Protein AF-A0A7C7PS18-F1 (afdb_monomer)

Foldseek 3Di:
DVVVVVVVVVVVVVLVCVVVVPDDDPPDQDPDDPDPPPDPPDDDAAEDEAAEDPLAPPHPHHPVNVVVVCVSNVHQAYEYAHAPDQVCVVVDDPRYFTWHKYQDADPVRQGQFIWIGGPPAIETPPCPDPRHHHRDDQDQQHHYPLDDPVVLCVVVVVVNVVLVVVCSVCCVPCNCVSVVCSCVSRPSVVSVVVCVVVPHNHDDD

Solvent-accessible surface area (backbone atoms only — not comparable to full-atom values): 12098 Å² total; per-residue (Å²): 109,70,68,59,52,52,52,50,50,51,52,52,49,52,52,52,48,51,56,70,74,54,68,84,77,75,84,68,75,79,72,79,82,84,78,79,73,83,70,67,101,65,89,86,77,45,72,49,72,79,38,58,31,54,84,13,96,88,34,81,42,50,73,68,56,51,54,53,49,29,63,74,68,68,44,58,33,40,32,34,30,18,60,80,38,46,75,62,47,86,73,44,55,103,40,38,45,49,16,20,27,40,81,37,57,47,99,85,69,45,75,33,21,31,36,33,43,41,84,91,48,41,32,34,37,54,46,83,40,81,86,35,27,59,70,64,85,81,57,40,87,33,47,68,46,74,74,54,70,67,62,49,47,62,78,36,50,69,60,50,50,53,46,50,57,52,36,66,71,41,31,88,80,52,41,71,63,55,60,65,54,58,64,72,70,50,64,61,66,59,41,55,51,48,42,58,73,73,62,66,66,53,65,87,128

Radius of gyration: 20.91 Å; Cα contacts (8 Å, |Δi|>4): 257; chains: 1; bounding box: 50×50×61 Å

Secondary structure (DSSP, 8-state):
-HHHHHHHHHHHHHHHHHHHH--------PPPPS------SS----EEEEE--TTSTT----HHHHHHHHHHHT-SEEEEEEET--GGGGG--SSEEEEEEEEEE-TTS-EEEEEEEETTEEEE-STT-GGG---S---TTSEE----HHHHHHTTHHHHHHHHHHHHHHHHHHTHHHHHGGGGGS-HHHHHHHHHHTT--PPP-

Mean predicted aligned error: 11.02 Å

Nearest PDB structures (foldseek):
  4gx9-assembly1_A  TM=6.086E-01  e=3.989E-01  Escherichia coli K-12
  7lgn-assembly1_A  TM=4.399E-01  e=4.848E-01  Tatumella morbirosei
  4mvc-assembly1_B  TM=5.359E-01  e=4.428E+00  Rattus norvegicus
  4mvd-assembly2_G  TM=5.411E-01  e=5.382E+00  Rattus norvegicus
  4mvd-assembly1_C  TM=5.411E-01  e=6.541E+00  Rattus norvegicus

pLDDT: mean 83.32, std 14.33, range [37.72, 97.44]

Sequence (205 aa):
MITALIILLLGIFALILWFFLFPVMYVRKAGKPSGVIEPPNGYLYSYVIHIHTQFSYDSLGKPSDLLEAKETQGIDYVIVTDHDNDNVRFFADDWLLAGREVKVHNAKGQLVGDLLEIGELKVIAHPFREKYRWRLEKREDYLIELIDLRDALFEKRASVLLFVLGAMLLYPLLGGKVLSHLTRLIDTLRYVRRYFREGWRNKPV

Structure (mmCIF, N/CA/C/O backbone):
data_AF-A0A7C7PS18-F1
#
_entry.id   AF-A0A7C7PS18-F1
#
loop_
_atom_site.group_PDB
_atom_site.id
_atom_site.type_symbol
_atom_site.label_atom_id
_atom_site.label_alt_id
_atom_site.label_comp_id
_atom_site.label_asym_id
_atom_site.label_entity_id
_atom_site.label_seq_id
_atom_site.pdbx_PDB_ins_code
_atom_site.Cartn_x
_atom_site.Cartn_y
_atom_site.Cartn_z
_atom_site.occupancy
_atom_site.B_iso_or_equiv
_atom_site.auth_seq_id
_atom_site.auth_comp_id
_atom_site.auth_asym_id
_atom_site.auth_atom_id
_atom_site.pdbx_PDB_model_num
ATOM 1 N N . MET A 1 1 ? 7.768 30.000 39.079 1.00 72.00 1 MET A N 1
ATOM 2 C CA . MET A 1 1 ? 8.222 29.171 37.934 1.00 72.00 1 MET A CA 1
ATOM 3 C C . MET A 1 1 ? 8.310 27.690 38.281 1.00 72.00 1 MET A C 1
ATOM 5 O O . MET A 1 1 ? 7.714 26.899 37.566 1.00 72.00 1 MET A O 1
ATOM 9 N N . ILE A 1 2 ? 8.965 27.311 39.384 1.00 87.50 2 ILE A N 1
ATOM 10 C CA . ILE A 1 2 ? 9.107 25.903 39.808 1.00 87.50 2 ILE A CA 1
ATOM 11 C C . ILE A 1 2 ? 7.744 25.212 39.996 1.00 87.50 2 ILE A C 1
ATOM 13 O O . ILE A 1 2 ? 7.528 24.129 39.468 1.00 87.50 2 ILE A O 1
ATOM 17 N N . THR A 1 3 ? 6.779 25.873 40.642 1.00 88.62 3 THR A N 1
ATOM 18 C CA . THR A 1 3 ? 5.430 25.320 40.861 1.00 88.62 3 THR A CA 1
ATOM 19 C C . THR A 1 3 ? 4.682 25.028 39.557 1.00 88.62 3 THR A C 1
ATOM 21 O O . THR A 1 3 ? 4.057 23.984 39.426 1.00 88.62 3 THR A O 1
ATOM 24 N N . ALA A 1 4 ? 4.788 25.914 38.561 1.00 88.12 4 ALA A N 1
ATOM 25 C CA . ALA A 1 4 ? 4.155 25.720 37.256 1.00 88.12 4 ALA A CA 1
ATOM 26 C C . ALA A 1 4 ? 4.792 24.556 36.479 1.00 88.12 4 ALA A C 1
ATOM 28 O O . ALA A 1 4 ? 4.085 23.778 35.845 1.00 88.12 4 ALA A O 1
ATOM 29 N N . LEU A 1 5 ? 6.117 24.402 36.581 1.00 86.12 5 LEU A N 1
ATOM 30 C CA . LEU A 1 5 ? 6.841 23.281 35.985 1.00 86.12 5 LEU A CA 1
ATOM 31 C C . LEU A 1 5 ? 6.446 21.944 36.632 1.00 86.12 5 LEU A C 1
ATOM 33 O O . LEU A 1 5 ? 6.227 20.968 35.925 1.00 86.12 5 LEU A O 1
ATOM 37 N N . ILE A 1 6 ? 6.296 21.909 37.959 1.00 93.38 6 ILE A N 1
ATOM 38 C CA . ILE A 1 6 ? 5.862 20.708 38.691 1.00 93.38 6 ILE A CA 1
ATOM 39 C C . ILE A 1 6 ? 4.434 20.312 38.297 1.00 93.38 6 ILE A C 1
ATOM 41 O O . ILE A 1 6 ? 4.181 19.140 38.032 1.00 93.38 6 ILE A O 1
ATOM 45 N N . ILE A 1 7 ? 3.515 21.277 38.197 1.00 92.88 7 ILE A N 1
ATOM 46 C CA . ILE A 1 7 ? 2.134 21.022 37.758 1.00 92.88 7 ILE A CA 1
ATOM 47 C C . ILE A 1 7 ? 2.111 20.473 36.325 1.00 92.88 7 ILE A C 1
ATOM 49 O O . ILE A 1 7 ? 1.401 19.507 36.052 1.00 92.88 7 ILE A O 1
ATOM 53 N N . LEU A 1 8 ? 2.920 21.037 35.422 1.00 86.50 8 LEU A N 1
ATOM 54 C CA . LEU A 1 8 ? 3.041 20.553 34.046 1.00 86.50 8 LEU A CA 1
ATOM 55 C C . LEU A 1 8 ? 3.566 19.110 33.994 1.00 86.50 8 LEU A C 1
ATOM 57 O O . LEU A 1 8 ? 2.998 18.277 33.292 1.00 86.50 8 LEU A O 1
ATOM 61 N N . LEU A 1 9 ? 4.620 18.803 34.755 1.00 88.00 9 LEU A N 1
ATOM 62 C CA . LEU A 1 9 ? 5.207 17.462 34.809 1.00 88.00 9 LEU A CA 1
ATOM 63 C C . LEU A 1 9 ? 4.238 16.433 35.401 1.00 88.00 9 LEU A C 1
ATOM 65 O O . LEU A 1 9 ? 4.135 15.331 34.868 1.00 88.00 9 LEU A O 1
ATOM 69 N N . LEU A 1 10 ? 3.485 16.798 36.442 1.00 92.94 10 LEU A N 1
ATOM 70 C CA . LEU A 1 10 ? 2.434 15.947 37.007 1.00 92.94 10 LEU A CA 1
ATOM 71 C C . LEU A 1 10 ? 1.294 15.708 36.011 1.00 92.94 10 LEU A C 1
ATOM 73 O O . LEU A 1 10 ? 0.809 14.585 35.907 1.00 92.94 10 LEU A O 1
ATOM 77 N N . GLY A 1 11 ? 0.907 16.729 35.243 1.00 91.50 11 GLY A N 1
ATOM 78 C CA . GLY A 1 11 ? -0.083 16.594 34.174 1.00 91.50 11 GLY A CA 1
ATOM 79 C C . GLY A 1 11 ? 0.376 15.638 33.072 1.00 91.50 11 GLY A C 1
ATOM 80 O O . GLY A 1 11 ? -0.369 14.738 32.691 1.00 91.50 11 GLY A O 1
ATOM 81 N N . ILE A 1 12 ? 1.621 15.778 32.605 1.00 83.06 12 ILE A N 1
ATOM 82 C CA . ILE A 1 12 ? 2.220 14.874 31.609 1.00 83.06 12 ILE A CA 1
ATOM 83 C C . ILE A 1 12 ? 2.297 13.447 32.160 1.00 83.06 12 ILE A C 1
ATOM 85 O O . ILE A 1 12 ? 1.906 12.504 31.477 1.00 83.06 12 ILE A O 1
ATOM 89 N N . PHE A 1 13 ? 2.753 13.283 33.402 1.00 86.94 13 PHE A N 1
ATOM 90 C CA . PHE A 1 13 ? 2.860 11.979 34.047 1.00 86.94 13 PHE A CA 1
ATOM 91 C C . PHE A 1 13 ? 1.497 11.297 34.201 1.00 86.94 13 PHE A C 1
ATOM 93 O O . PHE A 1 13 ? 1.371 10.122 33.870 1.00 86.94 13 PHE A O 1
ATOM 100 N N . ALA A 1 14 ? 0.462 12.032 34.617 1.00 85.56 14 ALA A N 1
ATOM 101 C CA . ALA A 1 14 ? -0.904 11.520 34.701 1.00 85.56 14 ALA A CA 1
ATOM 102 C C . ALA A 1 14 ? -1.457 11.110 33.328 1.00 85.56 14 ALA A C 1
ATOM 104 O O . ALA A 1 14 ? -2.153 10.105 33.227 1.00 85.56 14 ALA A O 1
ATOM 105 N N . LEU A 1 15 ? -1.118 11.846 32.265 1.00 74.94 15 LEU A N 1
ATOM 106 C CA . LEU A 1 15 ? -1.551 11.555 30.895 1.00 74.94 15 LEU A CA 1
ATOM 107 C C . LEU A 1 15 ? -0.847 10.313 30.323 1.00 74.94 15 LEU A C 1
ATOM 109 O O . LEU A 1 15 ? -1.481 9.498 29.655 1.00 74.94 15 LEU A O 1
ATOM 113 N N . ILE A 1 16 ? 0.437 10.131 30.650 1.00 75.31 16 ILE A N 1
ATOM 114 C CA . ILE A 1 16 ? 1.199 8.908 30.364 1.00 75.31 16 ILE A CA 1
ATOM 115 C C . ILE A 1 16 ? 0.595 7.726 31.132 1.00 75.31 16 ILE A C 1
ATOM 117 O O . ILE A 1 16 ? 0.280 6.707 30.527 1.00 75.31 16 ILE A O 1
ATOM 121 N N . LEU A 1 17 ? 0.370 7.865 32.441 1.00 79.94 17 LEU A N 1
ATOM 122 C CA . LEU A 1 17 ? -0.273 6.836 33.265 1.00 79.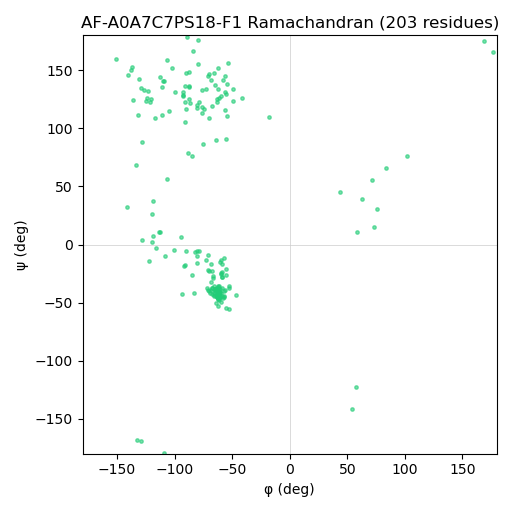94 17 LEU A CA 1
ATOM 123 C C . LEU A 1 17 ? -1.652 6.463 32.729 1.00 79.94 17 LEU A C 1
ATOM 125 O O . LEU A 1 17 ? -1.946 5.284 32.604 1.00 79.94 17 LEU A O 1
ATOM 129 N N . TRP A 1 18 ? -2.472 7.445 32.358 1.00 76.44 18 TRP A N 1
ATOM 130 C CA . TRP A 1 18 ? -3.771 7.215 31.734 1.00 76.44 18 TRP A CA 1
ATOM 131 C C . TRP A 1 18 ? -3.641 6.403 30.440 1.00 76.44 18 TRP A C 1
ATOM 133 O O . TRP A 1 18 ? -4.355 5.422 30.260 1.00 76.44 18 TRP A O 1
ATOM 143 N N . PHE A 1 19 ? -2.695 6.763 29.569 1.00 63.28 19 PHE A N 1
ATOM 144 C CA . PHE A 1 19 ? -2.433 6.049 28.318 1.00 63.28 19 PHE A CA 1
ATOM 145 C C . PHE A 1 19 ? -1.976 4.596 28.541 1.00 63.28 19 PHE A C 1
ATOM 147 O O . PHE A 1 19 ? -2.427 3.700 27.833 1.00 63.28 19 PHE A O 1
ATOM 154 N N . PHE A 1 20 ? -1.112 4.348 29.532 1.00 59.25 20 PHE A N 1
ATOM 155 C CA . PHE A 1 20 ? -0.569 3.014 29.820 1.00 59.25 20 PHE A CA 1
ATOM 156 C C . PHE A 1 20 ? -1.467 2.141 30.712 1.00 59.25 20 PHE A C 1
ATOM 158 O O . PHE A 1 20 ? -1.371 0.919 30.629 1.00 59.25 20 PHE A O 1
ATOM 165 N N . LEU A 1 21 ? -2.322 2.734 31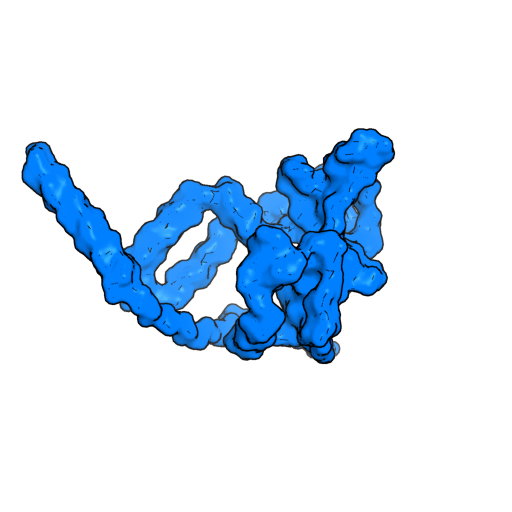.555 1.00 65.50 21 LEU A N 1
ATOM 166 C CA . LEU A 1 21 ? -3.255 2.018 32.441 1.00 65.50 21 LEU A CA 1
ATOM 167 C C . LEU A 1 21 ? -4.631 1.769 31.817 1.00 65.50 21 LEU A C 1
ATOM 169 O O . LEU A 1 21 ? -5.337 0.879 32.282 1.00 65.50 21 LEU A O 1
ATOM 173 N N . PHE A 1 22 ? -4.995 2.489 30.751 1.00 58.09 22 PHE A N 1
ATOM 174 C CA . PHE A 1 22 ? -6.148 2.169 29.901 1.00 58.09 22 PHE A CA 1
ATOM 175 C C . PHE A 1 22 ? -5.724 1.604 28.530 1.00 58.09 22 PHE A C 1
ATOM 177 O O . PHE A 1 22 ? -6.134 2.136 27.491 1.00 58.09 22 PHE A O 1
ATOM 184 N N . PRO A 1 23 ? -4.933 0.513 28.459 1.00 41.84 23 PRO A N 1
ATOM 185 C CA . PRO A 1 23 ? -4.878 -0.250 27.230 1.00 41.84 23 PRO A CA 1
ATOM 186 C C . PRO A 1 23 ? -6.234 -0.958 27.085 1.00 41.84 23 PRO A C 1
ATOM 188 O O . PRO A 1 23 ? -6.840 -1.372 28.070 1.00 41.84 23 PRO A O 1
ATOM 191 N N . VAL A 1 24 ? -6.703 -1.136 25.853 1.00 45.16 24 VAL A N 1
ATOM 192 C CA . VAL A 1 24 ? -7.988 -1.775 25.503 1.00 45.16 24 VAL A CA 1
ATOM 193 C C . VAL A 1 24 ? -9.207 -0.841 25.565 1.00 45.16 24 VAL A C 1
ATOM 195 O O . VAL A 1 24 ? -10.173 -1.055 26.293 1.00 45.16 24 VAL A O 1
ATOM 198 N N . MET A 1 25 ? -9.240 0.153 24.674 1.00 39.72 25 MET A N 1
ATOM 199 C CA . MET A 1 25 ? -10.522 0.564 24.098 1.00 39.72 25 MET A CA 1
ATOM 200 C C . MET A 1 25 ? -10.751 -0.243 22.827 1.00 39.72 25 MET A C 1
ATOM 202 O O . MET A 1 25 ? -10.117 0.001 21.803 1.00 39.72 25 MET A O 1
ATOM 206 N N . TYR A 1 26 ? -11.659 -1.215 22.920 1.00 41.97 26 TYR A N 1
ATOM 207 C CA . TYR A 1 26 ? -12.256 -1.889 21.775 1.00 41.97 26 TYR A CA 1
ATOM 208 C C . TYR A 1 26 ? -12.574 -0.866 20.682 1.00 41.97 26 TYR A C 1
ATOM 210 O O . TYR A 1 26 ? -13.294 0.109 20.927 1.00 41.97 26 TYR A O 1
ATOM 218 N N . VAL A 1 27 ? -12.080 -1.114 19.469 1.00 37.72 27 VAL A N 1
ATOM 219 C CA . VAL A 1 27 ? -12.586 -0.456 18.266 1.00 37.72 27 VAL A CA 1
ATOM 220 C C . VAL A 1 27 ? -14.039 -0.907 18.121 1.00 37.72 27 VAL A C 1
ATOM 222 O O . VAL A 1 27 ? -14.340 -1.955 17.557 1.00 37.72 27 VAL A O 1
ATOM 225 N N . ARG A 1 28 ? -14.973 -0.158 18.716 1.00 45.94 28 ARG A N 1
ATOM 226 C CA . ARG A 1 28 ? -16.398 -0.343 18.444 1.00 45.94 28 ARG A CA 1
ATOM 227 C C . ARG A 1 28 ? -16.600 -0.103 16.954 1.00 45.94 28 ARG A C 1
ATOM 229 O O . ARG A 1 28 ? -16.153 0.929 16.458 1.00 45.94 28 ARG A O 1
ATOM 236 N N . LYS A 1 29 ? -17.253 -1.077 16.301 1.00 45.66 29 LYS A N 1
ATOM 237 C CA . LYS A 1 29 ? -17.639 -1.117 14.881 1.00 45.66 29 LYS A CA 1
ATOM 238 C C . LYS A 1 29 ? -17.611 0.274 14.254 1.00 45.66 29 LYS A C 1
ATOM 240 O O . LYS A 1 29 ? -18.447 1.115 14.597 1.00 45.66 29 LYS A O 1
ATOM 245 N N . ALA A 1 30 ? -16.639 0.502 13.370 1.00 43.47 30 ALA A N 1
ATOM 246 C CA . ALA A 1 30 ? -16.627 1.682 12.524 1.00 43.47 30 ALA A CA 1
ATOM 247 C C . ALA A 1 30 ? -18.014 1.791 11.874 1.00 43.47 30 ALA A C 1
ATOM 249 O O . ALA A 1 30 ? -18.532 0.820 11.320 1.00 43.47 30 ALA A O 1
ATOM 250 N N . GLY A 1 31 ? -18.678 2.932 12.064 1.00 49.81 31 GLY A N 1
ATOM 251 C CA . GLY A 1 31 ? -19.990 3.157 11.470 1.00 49.81 31 GLY A CA 1
ATOM 252 C C . GLY A 1 31 ? -19.905 2.982 9.955 1.00 49.81 31 GLY A C 1
ATOM 253 O O . GLY A 1 31 ? -18.889 3.332 9.355 1.00 49.81 31 GLY A O 1
ATOM 254 N N . LYS A 1 32 ? -20.972 2.448 9.347 1.00 48.59 32 LYS A N 1
ATOM 255 C CA . LYS A 1 32 ? -21.085 2.353 7.886 1.00 48.59 32 LYS A CA 1
ATOM 256 C C . LYS A 1 32 ? -20.763 3.723 7.264 1.00 48.59 32 LYS A C 1
ATOM 258 O O . LYS A 1 32 ? -21.280 4.725 7.774 1.00 48.59 32 LYS A O 1
ATOM 263 N N . PRO A 1 33 ? -19.928 3.793 6.213 1.00 48.88 33 PRO A N 1
ATOM 264 C CA . PRO A 1 33 ? -19.550 5.060 5.604 1.00 48.88 33 PRO A CA 1
ATOM 265 C C . PRO A 1 33 ? -20.801 5.838 5.180 1.00 48.88 33 PRO A C 1
ATOM 267 O O . PRO A 1 33 ? -21.714 5.307 4.550 1.00 48.88 33 PRO A O 1
ATOM 270 N N . SER A 1 34 ? -20.862 7.105 5.589 1.00 44.84 34 SER A N 1
ATOM 271 C CA . SER A 1 34 ? -21.937 8.026 5.236 1.00 44.84 34 SER A CA 1
ATOM 272 C C . SER A 1 34 ? -21.722 8.559 3.821 1.00 44.84 34 SER A C 1
ATOM 274 O O . SER A 1 34 ? -20.703 9.202 3.569 1.00 44.84 34 SER A O 1
ATOM 276 N N . GLY A 1 35 ? -22.709 8.346 2.948 1.00 49.81 35 GLY A N 1
ATOM 277 C CA . GLY A 1 35 ? -22.730 8.850 1.574 1.00 49.81 35 GLY A CA 1
ATOM 278 C C . GLY A 1 35 ? -22.357 7.774 0.564 1.00 49.81 35 GLY A C 1
ATOM 279 O O . GLY A 1 35 ? -21.244 7.759 0.049 1.00 49.81 35 GLY A O 1
ATOM 280 N N . VAL A 1 36 ? -23.297 6.871 0.285 1.00 45.78 36 VAL A N 1
ATOM 281 C CA . VAL A 1 36 ? -23.199 5.964 -0.859 1.00 45.78 36 VAL A CA 1
ATOM 282 C C . VAL A 1 36 ? -23.382 6.832 -2.101 1.00 45.78 36 VAL A C 1
ATOM 284 O O . VAL A 1 36 ? -24.469 7.353 -2.335 1.00 45.78 36 VAL A O 1
ATOM 287 N N . ILE A 1 37 ? -22.307 7.047 -2.860 1.00 49.34 37 ILE A N 1
ATOM 288 C CA . ILE A 1 37 ? -22.437 7.374 -4.283 1.00 49.34 37 ILE A CA 1
ATOM 289 C C . ILE A 1 37 ? -23.254 6.218 -4.847 1.00 49.34 37 ILE A C 1
ATOM 291 O O . ILE A 1 37 ? -22.791 5.087 -4.720 1.00 49.34 37 ILE A O 1
ATOM 295 N N . GLU A 1 38 ? -24.467 6.464 -5.355 1.00 46.25 38 GLU A N 1
ATOM 296 C CA . GLU A 1 38 ? -25.267 5.395 -5.959 1.00 46.25 38 GLU A CA 1
ATOM 297 C C . GLU A 1 38 ? -24.409 4.738 -7.042 1.00 46.25 38 GLU A C 1
ATOM 299 O O . GLU A 1 38 ? -24.052 5.405 -8.022 1.00 46.25 38 GLU A O 1
ATOM 304 N N . PRO A 1 39 ? -23.966 3.485 -6.831 1.00 47.28 39 PRO A N 1
ATOM 305 C CA . PRO A 1 39 ? -23.086 2.858 -7.788 1.00 47.28 39 PRO A CA 1
ATOM 306 C C . PRO A 1 39 ? -23.863 2.660 -9.092 1.00 47.28 39 PRO A C 1
ATOM 308 O O . PRO A 1 39 ? -25.078 2.440 -9.058 1.00 47.28 39 PRO A O 1
ATOM 311 N N . PRO A 1 40 ? -23.193 2.739 -10.253 1.00 51.53 40 PRO A N 1
ATOM 312 C CA . PRO A 1 40 ? -23.818 2.366 -11.517 1.00 51.53 40 PRO A CA 1
ATOM 313 C C . PRO A 1 40 ? -24.403 0.949 -11.416 1.00 51.53 40 PRO A C 1
ATOM 315 O O . PRO A 1 40 ? -23.945 0.158 -10.595 1.00 51.53 40 PRO A O 1
ATOM 318 N N . ASN A 1 41 ? -25.395 0.618 -12.253 1.00 53.22 41 ASN A N 1
ATOM 319 C CA . ASN A 1 41 ? -25.988 -0.725 -12.332 1.00 53.22 41 ASN A CA 1
ATOM 320 C C . ASN A 1 41 ? -24.896 -1.784 -12.591 1.00 53.22 41 ASN A C 1
ATOM 322 O O . ASN A 1 41 ? -24.543 -2.061 -13.736 1.00 53.22 41 ASN A O 1
ATOM 326 N N . GLY A 1 42 ? -24.344 -2.343 -11.519 1.00 57.59 42 GLY A N 1
ATOM 327 C CA . GLY A 1 42 ? -23.177 -3.211 -11.518 1.00 57.59 42 GLY A CA 1
ATOM 328 C C . GLY A 1 42 ? -22.791 -3.586 -10.088 1.00 57.59 42 GLY A C 1
ATOM 329 O O . GLY A 1 42 ? -23.271 -2.996 -9.119 1.00 57.59 42 GLY A O 1
ATOM 330 N N . TYR A 1 43 ? -21.940 -4.597 -9.950 1.00 59.06 43 TYR A N 1
ATOM 331 C CA . TYR A 1 43 ? -21.399 -4.981 -8.652 1.00 59.06 43 TYR A CA 1
ATOM 332 C C . TYR A 1 43 ? -20.311 -3.982 -8.249 1.00 59.06 43 TYR A C 1
ATOM 334 O O . TYR A 1 43 ? -19.313 -3.829 -8.952 1.00 59.06 43 TYR A O 1
ATOM 342 N N . LEU A 1 44 ? -20.515 -3.286 -7.130 1.00 66.06 44 LEU A N 1
ATOM 343 C CA . LEU A 1 44 ? -19.477 -2.477 -6.503 1.00 66.06 44 LEU A CA 1
ATOM 344 C C . LEU A 1 44 ? -18.732 -3.357 -5.503 1.00 66.06 44 LEU A C 1
ATOM 346 O O . LEU A 1 44 ? -19.327 -3.792 -4.520 1.00 66.06 44 LEU A O 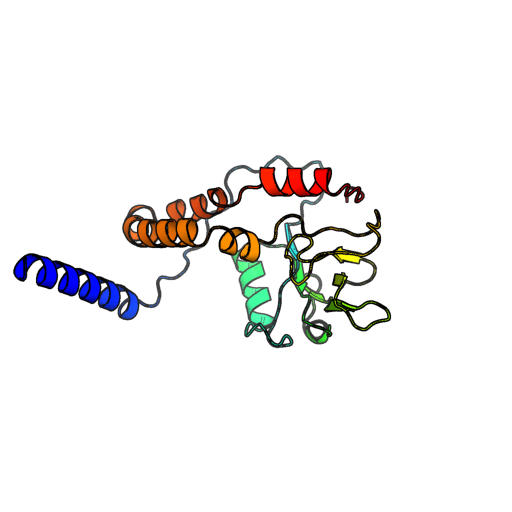1
ATOM 350 N N . TYR A 1 45 ? -17.444 -3.570 -5.748 1.00 74.94 45 TYR A N 1
ATOM 351 C CA . TYR A 1 45 ? -16.557 -4.259 -4.821 1.00 74.94 45 TYR A CA 1
ATOM 352 C C . TYR A 1 45 ? -15.549 -3.280 -4.229 1.00 74.94 45 TYR A C 1
ATOM 354 O O . TYR A 1 45 ? -14.953 -2.459 -4.928 1.00 74.94 45 TYR A O 1
ATOM 362 N N . SER A 1 46 ? -15.352 -3.383 -2.927 1.00 83.06 46 SER A N 1
ATOM 363 C CA . SER A 1 46 ? -14.313 -2.695 -2.179 1.00 83.06 46 SER A CA 1
ATOM 364 C C . SER A 1 46 ? -13.061 -3.563 -2.104 1.00 83.06 46 SER A C 1
ATOM 366 O O . SER A 1 46 ? -13.130 -4.768 -1.863 1.00 83.06 46 SER A O 1
ATOM 368 N N . TYR A 1 47 ? -11.895 -2.958 -2.310 1.00 86.19 47 TYR A N 1
ATOM 369 C CA . TYR A 1 47 ? -10.628 -3.674 -2.240 1.00 86.19 47 TYR A CA 1
ATOM 370 C C . TYR A 1 47 ? -9.565 -2.868 -1.502 1.00 86.19 47 TYR A C 1
ATOM 372 O O . TYR A 1 47 ? -9.555 -1.636 -1.540 1.00 86.19 47 TYR A O 1
ATOM 380 N N . VAL A 1 48 ? -8.647 -3.579 -0.850 1.00 88.50 48 VAL A N 1
ATOM 381 C CA . VAL A 1 48 ? -7.401 -3.013 -0.328 1.00 88.50 48 VAL A CA 1
ATOM 382 C C . VAL A 1 48 ? -6.242 -3.755 -0.970 1.00 88.50 48 VAL A C 1
ATOM 384 O O . VAL A 1 48 ? -6.141 -4.976 -0.881 1.00 88.50 48 VAL A O 1
ATOM 387 N N . ILE A 1 49 ? -5.383 -2.996 -1.637 1.00 90.56 49 ILE A N 1
ATOM 388 C CA . ILE A 1 49 ? -4.162 -3.479 -2.275 1.00 90.56 49 ILE A CA 1
ATOM 389 C C . ILE A 1 49 ? -2.954 -3.026 -1.465 1.00 90.56 49 ILE A C 1
ATOM 391 O O . ILE A 1 49 ? -3.039 -2.034 -0.742 1.00 90.56 49 ILE A O 1
ATOM 395 N N . HIS A 1 50 ? -1.838 -3.727 -1.645 1.00 93.44 50 HIS A N 1
ATOM 396 C CA . HIS A 1 50 ? -0.549 -3.375 -1.065 1.00 93.44 50 HIS A CA 1
ATOM 397 C C . HIS A 1 50 ? -0.504 -3.616 0.448 1.00 93.44 50 HIS A C 1
ATOM 399 O O . HIS A 1 50 ? -0.260 -2.724 1.260 1.00 93.44 50 HIS A O 1
ATOM 405 N N . ILE A 1 51 ? -0.808 -4.856 0.830 1.00 92.56 51 ILE A N 1
ATOM 406 C CA . ILE A 1 51 ? -0.790 -5.319 2.217 1.00 92.56 51 ILE A CA 1
ATOM 407 C C . ILE A 1 51 ? 0.389 -6.271 2.409 1.00 92.56 51 ILE A C 1
ATOM 409 O O . ILE A 1 51 ? 0.631 -7.126 1.561 1.00 92.56 51 ILE A O 1
ATOM 413 N N . HIS A 1 52 ? 1.056 -6.169 3.557 1.00 94.88 52 HIS A N 1
ATOM 414 C CA . HIS A 1 52 ? 2.113 -7.087 3.973 1.00 94.88 52 HIS A CA 1
ATOM 415 C C . HIS A 1 52 ? 1.670 -7.957 5.147 1.00 94.88 52 HIS A C 1
ATOM 417 O O . HIS A 1 52 ? 1.064 -7.472 6.109 1.00 94.88 52 HIS A O 1
ATOM 423 N N . THR A 1 53 ? 2.057 -9.224 5.114 1.00 94.81 53 THR A N 1
ATOM 424 C CA . THR A 1 53 ? 1.904 -10.209 6.183 1.00 94.81 53 THR A CA 1
ATOM 425 C C . THR A 1 53 ? 3.253 -10.552 6.816 1.00 94.81 53 THR A C 1
ATOM 427 O O . THR A 1 53 ? 4.304 -10.063 6.412 1.00 94.81 53 THR A O 1
ATOM 430 N N . GLN A 1 54 ? 3.239 -11.458 7.790 1.00 95.06 54 GLN A N 1
ATOM 431 C CA . GLN A 1 54 ? 4.421 -12.050 8.414 1.00 95.06 54 GLN A CA 1
ATOM 432 C C . GLN A 1 54 ? 5.383 -12.758 7.437 1.00 95.06 54 GLN A C 1
ATOM 434 O O . GLN A 1 54 ? 6.475 -13.146 7.847 1.00 95.06 54 GLN A O 1
ATOM 439 N N . PHE A 1 55 ? 4.989 -12.988 6.177 1.00 95.81 55 PHE A N 1
ATOM 440 C CA . PHE A 1 55 ? 5.898 -13.490 5.138 1.00 95.81 55 PHE A CA 1
ATOM 441 C C . PHE A 1 55 ? 6.767 -12.383 4.522 1.00 95.81 55 PHE A C 1
ATOM 443 O O . PHE A 1 55 ? 7.665 -12.673 3.733 1.00 95.81 55 PHE A O 1
ATOM 450 N N . SER A 1 56 ? 6.530 -11.128 4.902 1.00 94.50 56 SER A N 1
ATOM 451 C CA . SER A 1 56 ? 7.356 -9.970 4.589 1.00 94.50 56 SER A CA 1
ATOM 452 C C . SER A 1 56 ? 8.218 -9.570 5.789 1.00 94.50 56 SER A C 1
ATOM 454 O O . SER A 1 56 ? 7.839 -9.768 6.942 1.00 94.50 56 SER A O 1
ATOM 456 N N . TYR A 1 57 ? 9.383 -8.965 5.545 1.00 92.25 57 TYR A N 1
ATOM 457 C CA . TYR A 1 57 ? 10.299 -8.560 6.623 1.00 92.25 57 TYR A CA 1
ATOM 458 C C . TYR A 1 57 ? 9.819 -7.337 7.425 1.00 92.25 57 TYR A C 1
ATOM 460 O O . TYR A 1 57 ? 10.391 -7.023 8.469 1.00 92.25 57 TYR A O 1
ATOM 468 N N . ASP A 1 58 ? 8.816 -6.612 6.932 1.00 90.31 58 ASP A N 1
ATOM 469 C CA . ASP A 1 58 ? 8.329 -5.343 7.481 1.00 90.31 58 ASP A CA 1
ATOM 470 C C . ASP A 1 58 ? 6.911 -5.417 8.067 1.00 90.31 58 ASP A C 1
ATOM 472 O O . ASP A 1 58 ? 6.340 -4.384 8.425 1.00 90.31 58 ASP A O 1
ATOM 476 N N . SER A 1 59 ? 6.357 -6.622 8.223 1.00 91.50 59 SER A N 1
ATOM 477 C CA . SER A 1 59 ? 5.049 -6.842 8.838 1.00 91.50 59 SER A CA 1
ATOM 478 C C . SER A 1 59 ? 5.062 -8.030 9.797 1.00 91.50 59 SER A C 1
ATOM 480 O O . SER A 1 59 ? 5.865 -8.952 9.691 1.00 91.50 59 SER A O 1
ATOM 482 N N . LEU A 1 60 ? 4.163 -7.975 10.779 1.00 90.81 60 LEU A N 1
ATOM 483 C CA . LEU A 1 60 ? 3.940 -9.030 11.771 1.00 90.81 60 LEU A CA 1
ATOM 484 C C . LEU A 1 60 ? 2.529 -9.630 11.671 1.00 90.81 60 LEU A C 1
ATOM 486 O O . LEU A 1 60 ? 2.201 -10.536 12.434 1.00 90.81 60 LEU A O 1
ATOM 490 N N . GLY A 1 61 ? 1.682 -9.109 10.776 1.00 90.44 61 GLY A N 1
ATOM 491 C CA . GLY A 1 61 ? 0.284 -9.525 10.658 1.00 90.44 61 GLY A CA 1
ATOM 492 C C . GLY A 1 61 ? 0.151 -10.906 10.025 1.00 90.44 61 GLY A C 1
ATOM 493 O O . GLY A 1 61 ? 0.773 -11.195 9.002 1.00 90.44 61 GLY A O 1
ATOM 494 N N . LYS A 1 62 ? -0.673 -11.774 10.605 1.00 93.75 62 LYS A N 1
ATOM 495 C CA . LYS A 1 62 ? -0.972 -13.093 10.038 1.00 93.75 62 LYS A CA 1
ATOM 496 C C . LYS A 1 62 ? -2.008 -12.976 8.919 1.00 93.75 62 LYS A C 1
ATOM 498 O O . LYS A 1 62 ? -2.855 -12.086 8.972 1.00 93.75 62 LYS A O 1
ATOM 503 N N . PRO A 1 63 ? -2.044 -13.926 7.967 1.00 92.00 63 PRO A N 1
ATOM 504 C CA . PRO A 1 63 ? -3.150 -14.020 7.012 1.00 92.00 63 PRO A CA 1
ATOM 505 C C . PRO A 1 63 ? -4.531 -14.062 7.693 1.00 92.00 63 PRO A C 1
ATOM 507 O O . PRO A 1 63 ? -5.467 -13.432 7.215 1.00 92.00 63 PRO A O 1
ATOM 510 N N . SER A 1 64 ? -4.647 -14.716 8.857 1.00 90.62 64 SER A N 1
ATOM 511 C CA . SER A 1 64 ? -5.884 -14.738 9.657 1.00 90.62 64 SER A CA 1
ATOM 512 C C . SER A 1 64 ? -6.339 -13.350 10.109 1.00 90.62 64 SER A C 1
ATOM 514 O O . SER A 1 64 ? -7.534 -13.068 10.097 1.00 90.62 64 SER A O 1
ATOM 516 N N . ASP A 1 65 ? -5.395 -12.476 10.468 1.00 91.12 65 ASP A N 1
ATOM 517 C CA . ASP A 1 65 ? -5.694 -11.123 10.946 1.00 91.12 65 ASP A CA 1
ATOM 518 C C . ASP A 1 65 ? -6.262 -10.270 9.800 1.00 91.12 65 ASP A C 1
ATOM 520 O O . ASP A 1 65 ? -7.115 -9.409 10.013 1.00 91.12 65 ASP A O 1
ATOM 524 N N . LEU A 1 66 ? -5.822 -10.537 8.564 1.00 89.81 66 LEU A N 1
ATOM 525 C CA . LEU A 1 66 ? -6.354 -9.885 7.368 1.00 89.81 66 LEU A CA 1
ATOM 526 C C . LEU A 1 66 ? -7.785 -10.314 7.066 1.00 89.81 66 LEU A C 1
ATOM 528 O O . LEU A 1 66 ? -8.601 -9.458 6.733 1.00 89.81 66 LEU A O 1
ATOM 532 N N . LEU A 1 67 ? -8.098 -11.605 7.197 1.00 87.88 67 LEU A N 1
ATOM 533 C CA . LEU A 1 67 ? -9.460 -12.109 6.999 1.00 87.88 67 LEU A CA 1
ATOM 534 C C . LEU A 1 67 ? -10.423 -11.505 8.030 1.00 87.88 67 LEU A C 1
ATOM 536 O O . LEU A 1 67 ? -11.484 -11.002 7.661 1.00 87.88 67 LEU A O 1
ATOM 540 N N . GLU A 1 68 ? -10.019 -11.444 9.302 1.00 89.94 68 GLU A N 1
ATOM 541 C CA . GLU A 1 68 ? -10.812 -10.798 10.355 1.00 89.94 68 GLU A CA 1
ATOM 542 C C . GLU A 1 68 ? -11.005 -9.295 10.087 1.00 89.94 68 GLU A C 1
ATOM 544 O O . GLU A 1 68 ? -12.118 -8.767 10.202 1.00 89.94 68 GLU A O 1
ATOM 549 N N . ALA A 1 69 ? -9.936 -8.589 9.702 1.00 87.44 69 ALA A N 1
ATOM 550 C CA . ALA A 1 69 ? -10.002 -7.167 9.380 1.00 87.44 69 ALA A CA 1
ATOM 551 C C . ALA A 1 69 ? -10.914 -6.905 8.174 1.00 87.44 69 ALA A C 1
ATOM 553 O O . ALA A 1 69 ? -11.747 -5.999 8.223 1.00 87.44 69 ALA A O 1
ATOM 554 N N . LYS A 1 70 ? -10.801 -7.721 7.124 1.00 87.38 70 LYS A N 1
ATOM 555 C CA . LYS A 1 70 ? -11.651 -7.674 5.933 1.00 87.38 70 LYS A CA 1
ATOM 556 C C . LYS A 1 70 ? -13.129 -7.785 6.309 1.00 87.38 70 LYS A C 1
ATOM 558 O O . LYS A 1 70 ? -13.909 -6.896 5.967 1.00 87.38 70 LYS A O 1
ATOM 563 N N . GLU A 1 71 ? -13.504 -8.831 7.045 1.00 87.81 71 GLU A N 1
ATOM 564 C CA . GLU A 1 71 ? -14.890 -9.052 7.477 1.00 87.81 71 GLU A CA 1
ATOM 565 C C . GLU A 1 71 ? -15.401 -7.910 8.359 1.00 87.81 71 GLU A C 1
ATOM 567 O O . GLU A 1 71 ? -16.498 -7.388 8.154 1.00 87.81 71 GLU A O 1
ATOM 572 N N . THR A 1 72 ? -14.583 -7.468 9.316 1.00 85.56 72 THR A N 1
ATOM 573 C CA . THR A 1 72 ? -14.953 -6.411 10.265 1.00 85.56 72 THR A CA 1
ATOM 574 C C . THR A 1 72 ? -15.156 -5.060 9.582 1.00 85.56 72 THR A C 1
ATOM 576 O O . THR A 1 72 ? -16.026 -4.288 9.995 1.00 85.56 72 THR A O 1
ATOM 579 N N . GLN A 1 73 ? -14.359 -4.758 8.553 1.00 82.19 73 GLN A N 1
ATOM 580 C CA . GLN A 1 73 ? -14.440 -3.503 7.802 1.00 82.19 73 GLN A CA 1
ATOM 581 C C . GLN A 1 73 ? -15.392 -3.574 6.599 1.00 82.19 73 GLN A C 1
ATOM 583 O O . GLN A 1 73 ? -15.635 -2.544 5.972 1.00 82.19 73 GLN A O 1
ATOM 588 N N . GLY A 1 74 ? -15.952 -4.750 6.288 1.00 85.06 74 GLY A N 1
ATOM 589 C CA . GLY A 1 74 ? -16.805 -4.946 5.116 1.00 85.06 74 GLY A CA 1
ATOM 590 C C . GLY A 1 74 ? -16.062 -4.707 3.801 1.00 85.06 74 GLY A C 1
ATOM 591 O O . GLY A 1 74 ? -16.619 -4.082 2.905 1.00 85.06 74 GLY A O 1
ATOM 592 N N . ILE A 1 75 ? -14.799 -5.139 3.730 1.00 86.94 75 ILE A N 1
ATOM 593 C CA . ILE A 1 75 ? -13.979 -5.101 2.514 1.00 86.94 75 ILE A CA 1
ATOM 594 C C . ILE A 1 75 ? -14.242 -6.386 1.721 1.00 86.94 75 ILE A C 1
ATOM 596 O O . ILE A 1 75 ? -14.254 -7.466 2.307 1.00 86.94 75 ILE A O 1
ATOM 600 N N . ASP A 1 76 ? -14.429 -6.300 0.406 1.00 87.44 76 ASP A N 1
ATOM 601 C CA . ASP A 1 76 ? -14.733 -7.476 -0.418 1.00 87.44 76 ASP A CA 1
ATOM 602 C C . ASP A 1 76 ? -13.467 -8.243 -0.800 1.00 87.44 76 ASP A C 1
ATOM 604 O O . ASP A 1 76 ? -13.454 -9.466 -0.702 1.00 87.44 76 ASP A O 1
ATOM 608 N N . TYR A 1 77 ? -12.387 -7.540 -1.156 1.00 90.44 77 TYR A N 1
ATOM 609 C CA . TYR A 1 77 ? -11.124 -8.152 -1.578 1.00 90.44 77 TYR A CA 1
ATOM 610 C C . TYR A 1 77 ? -9.906 -7.572 -0.861 1.00 90.44 77 TYR A C 1
ATOM 612 O O . TYR A 1 77 ? -9.787 -6.363 -0.653 1.00 90.44 77 TYR A O 1
ATOM 620 N N . VAL A 1 78 ? -8.945 -8.434 -0.548 1.00 92.75 78 VAL A N 1
ATOM 621 C CA . VAL A 1 78 ? -7.627 -8.031 -0.047 1.00 92.75 78 VAL A CA 1
ATOM 622 C C . VAL A 1 78 ? -6.547 -8.586 -0.962 1.00 92.75 78 VAL A C 1
ATOM 624 O O . VAL A 1 78 ? -6.573 -9.756 -1.331 1.00 92.75 78 VAL A O 1
ATOM 627 N N . ILE A 1 79 ? -5.603 -7.735 -1.353 1.00 94.44 79 ILE A N 1
ATOM 628 C CA . ILE A 1 79 ? -4.498 -8.112 -2.229 1.00 94.44 79 ILE A CA 1
ATOM 629 C C . ILE A 1 79 ? -3.198 -7.934 -1.456 1.00 94.44 79 ILE A C 1
ATOM 631 O O . ILE A 1 79 ? -2.771 -6.811 -1.168 1.00 94.44 79 ILE A O 1
ATOM 635 N N . VAL A 1 80 ? -2.590 -9.062 -1.107 1.00 95.75 80 VAL A N 1
ATOM 636 C CA . VAL A 1 80 ? -1.358 -9.123 -0.321 1.00 95.75 80 VAL A CA 1
ATOM 637 C C . VAL A 1 80 ? -0.167 -9.164 -1.265 1.00 95.75 80 VAL A C 1
ATOM 639 O O . VAL A 1 80 ? -0.154 -9.948 -2.208 1.00 95.75 80 VAL A O 1
ATOM 642 N N . THR A 1 81 ? 0.827 -8.318 -1.022 1.00 96.56 81 THR A N 1
ATOM 643 C CA . THR A 1 81 ? 2.004 -8.149 -1.881 1.00 96.56 81 THR A CA 1
ATOM 644 C C . THR A 1 81 ? 3.265 -8.135 -1.025 1.00 96.56 81 THR A C 1
ATOM 646 O O . THR A 1 81 ? 3.916 -7.106 -0.876 1.00 96.56 81 THR A O 1
ATOM 649 N N . ASP A 1 82 ? 3.593 -9.279 -0.427 1.00 97.00 82 ASP A N 1
ATOM 650 C CA . ASP A 1 82 ? 4.783 -9.421 0.416 1.00 97.00 82 ASP A CA 1
ATOM 651 C C . ASP A 1 82 ? 6.081 -9.178 -0.382 1.00 97.00 82 ASP A C 1
ATOM 653 O O . ASP A 1 82 ? 6.131 -9.401 -1.597 1.00 97.00 82 ASP A O 1
ATOM 657 N N . HIS A 1 83 ? 7.146 -8.709 0.291 1.00 96.50 83 HIS A N 1
ATOM 658 C CA . HIS A 1 83 ? 8.423 -8.423 -0.382 1.00 96.50 83 HIS A CA 1
ATOM 659 C C . HIS A 1 83 ? 9.023 -9.705 -0.972 1.00 96.50 83 HIS A C 1
ATOM 661 O O . HIS A 1 83 ? 9.295 -10.669 -0.252 1.00 96.50 83 HIS A O 1
ATOM 667 N N . ASP A 1 84 ? 9.256 -9.694 -2.285 1.00 95.31 84 ASP A N 1
ATOM 668 C CA . ASP A 1 84 ? 9.931 -10.732 -3.072 1.00 95.31 84 ASP A CA 1
ATOM 669 C C . ASP A 1 84 ? 9.297 -12.142 -3.025 1.00 95.31 84 ASP A C 1
ATOM 671 O O . ASP A 1 84 ? 9.891 -13.106 -3.514 1.00 95.31 84 ASP A O 1
ATOM 675 N N . ASN A 1 85 ? 8.083 -12.299 -2.483 1.00 95.12 85 ASN A N 1
ATOM 676 C CA . ASN A 1 85 ? 7.407 -13.595 -2.397 1.00 95.12 85 ASN A CA 1
ATOM 677 C C . ASN A 1 85 ? 5.877 -13.484 -2.418 1.00 95.12 85 ASN A C 1
ATOM 679 O O . ASN A 1 85 ? 5.317 -12.444 -2.104 1.00 95.12 85 ASN A O 1
ATOM 683 N N . ASP A 1 86 ? 5.215 -14.585 -2.769 1.00 95.56 86 ASP A N 1
ATOM 684 C CA . ASP A 1 86 ? 3.756 -14.728 -2.813 1.00 95.56 86 ASP A CA 1
ATOM 685 C C . ASP A 1 86 ? 3.265 -15.835 -1.860 1.00 95.56 86 ASP A C 1
ATOM 687 O O . ASP A 1 86 ? 2.218 -16.442 -2.083 1.00 95.56 86 ASP A O 1
ATOM 691 N N . ASN A 1 87 ? 4.015 -16.130 -0.787 1.00 95.88 87 ASN A N 1
ATOM 692 C CA . ASN A 1 87 ? 3.758 -17.282 0.092 1.00 95.88 87 ASN A CA 1
ATOM 693 C C . ASN A 1 87 ? 2.370 -17.249 0.748 1.00 95.88 87 ASN A C 1
ATOM 695 O O . ASN A 1 87 ? 1.805 -18.297 1.066 1.00 95.88 87 ASN A O 1
ATOM 699 N N . VAL A 1 88 ? 1.780 -16.063 0.899 1.00 94.44 88 VAL A N 1
ATOM 700 C CA . VAL A 1 88 ? 0.394 -15.902 1.353 1.00 94.44 88 VAL A CA 1
ATOM 701 C C . VAL A 1 88 ? -0.618 -16.669 0.490 1.00 94.44 88 VAL A C 1
ATOM 703 O O . VAL A 1 88 ? -1.681 -17.019 0.988 1.00 94.44 88 VAL A O 1
ATOM 706 N N . ARG A 1 89 ? -0.283 -17.034 -0.759 1.00 94.06 89 ARG A N 1
ATOM 707 C CA . ARG A 1 89 ? -1.136 -17.843 -1.648 1.00 94.06 89 ARG A CA 1
ATOM 708 C C . ARG A 1 89 ? -1.574 -19.178 -1.049 1.00 94.06 89 ARG A C 1
ATOM 710 O O . ARG A 1 89 ? -2.622 -19.689 -1.416 1.00 94.06 89 ARG A O 1
ATOM 717 N N . PHE A 1 90 ? -0.798 -19.745 -0.122 1.00 94.06 90 PHE A N 1
ATOM 718 C CA . PHE A 1 90 ? -1.177 -20.977 0.581 1.00 94.06 90 PHE A CA 1
ATOM 719 C C . PHE A 1 90 ? -2.326 -20.769 1.584 1.00 94.06 90 PHE A C 1
ATOM 721 O O . PHE A 1 90 ? -2.864 -21.739 2.109 1.00 94.06 90 PHE A O 1
ATOM 728 N N . PHE A 1 91 ? -2.694 -19.512 1.834 1.00 91.25 91 PHE A N 1
ATOM 729 C CA . PHE A 1 91 ? -3.803 -19.061 2.674 1.00 91.25 91 PHE A CA 1
ATOM 730 C C . PHE A 1 91 ? -4.832 -18.253 1.868 1.00 91.25 91 PHE A C 1
ATOM 732 O O . PHE A 1 91 ? -5.721 -17.648 2.462 1.00 91.25 91 PHE A O 1
ATOM 739 N N . ALA A 1 92 ? -4.685 -18.197 0.539 1.00 86.44 92 ALA A N 1
ATOM 740 C CA . ALA A 1 92 ? -5.612 -17.495 -0.333 1.00 86.44 92 ALA A CA 1
ATOM 741 C C . ALA A 1 92 ? -6.952 -18.232 -0.426 1.00 86.44 92 ALA A C 1
ATOM 743 O O . ALA A 1 92 ? -7.008 -19.463 -0.426 1.00 86.44 92 ALA A O 1
ATOM 744 N N . ASP A 1 93 ? -8.017 -17.449 -0.531 1.00 83.38 93 ASP A N 1
ATOM 745 C CA . ASP A 1 93 ? -9.381 -17.883 -0.804 1.00 83.38 93 ASP A CA 1
ATOM 746 C C . ASP A 1 93 ? -9.952 -17.048 -1.966 1.00 83.38 93 ASP A C 1
ATOM 748 O O . ASP A 1 93 ? -9.217 -16.311 -2.626 1.00 83.38 93 ASP A O 1
ATOM 752 N N . ASP A 1 94 ? -11.258 -17.136 -2.225 1.00 82.38 94 ASP A N 1
ATOM 753 C CA . ASP A 1 94 ? -11.915 -16.376 -3.302 1.00 82.38 94 ASP A CA 1
ATOM 754 C C . ASP A 1 94 ? -11.788 -14.844 -3.150 1.00 82.38 94 ASP A C 1
ATOM 756 O O . ASP A 1 94 ? -12.079 -14.096 -4.086 1.00 82.38 94 ASP A O 1
ATOM 760 N N . TRP A 1 95 ? -11.362 -14.363 -1.979 1.00 84.50 95 TRP A N 1
ATOM 761 C CA . TRP A 1 95 ? -11.370 -12.955 -1.597 1.00 84.50 95 TRP A CA 1
ATOM 762 C C . TRP A 1 95 ? -9.986 -12.408 -1.218 1.00 84.50 95 TRP A C 1
ATOM 764 O O . TRP A 1 95 ? -9.807 -11.189 -1.140 1.00 84.50 95 TRP A O 1
ATOM 774 N N . LEU A 1 96 ? -9.007 -13.285 -0.988 1.00 90.94 96 LEU A N 1
ATOM 775 C CA . LEU A 1 96 ? -7.602 -12.959 -0.775 1.00 90.94 96 LEU A CA 1
ATOM 776 C C . LEU A 1 96 ? -6.801 -13.302 -2.027 1.00 90.94 96 LEU A C 1
ATOM 778 O O . LEU A 1 96 ? -6.602 -14.464 -2.368 1.00 90.94 96 LEU A O 1
ATOM 782 N N . LEU A 1 97 ? -6.256 -12.275 -2.668 1.00 92.69 97 LEU A N 1
ATOM 783 C CA . LE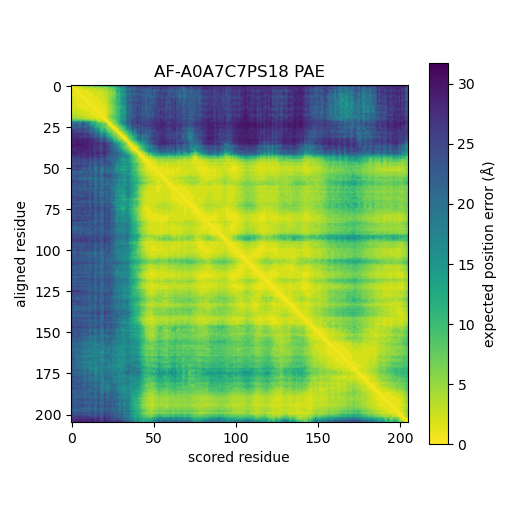U A 1 97 ? -5.371 -12.424 -3.816 1.00 92.69 97 LEU A CA 1
ATOM 784 C C . LEU A 1 97 ? -3.915 -12.292 -3.367 1.00 92.69 97 LEU A C 1
ATOM 786 O O . LEU A 1 97 ? -3.544 -11.345 -2.671 1.00 92.69 97 LEU A O 1
ATOM 790 N N . ALA A 1 98 ? -3.085 -13.236 -3.799 1.00 94.81 98 ALA A N 1
ATOM 791 C CA . ALA A 1 98 ? -1.648 -13.192 -3.579 1.00 94.81 98 ALA A CA 1
ATOM 792 C C . ALA A 1 98 ? -0.943 -12.526 -4.766 1.00 94.81 98 ALA A C 1
ATOM 794 O O . ALA A 1 98 ? -1.120 -12.911 -5.923 1.00 94.81 98 ALA A O 1
ATOM 795 N N . GLY A 1 99 ? -0.114 -11.542 -4.460 1.00 95.75 99 GLY A N 1
ATOM 796 C CA . GLY A 1 99 ? 0.889 -10.972 -5.340 1.00 95.75 99 GLY A CA 1
ATOM 797 C C . GLY A 1 99 ? 2.217 -10.853 -4.603 1.00 95.75 99 GLY A C 1
ATOM 798 O O . GLY A 1 99 ? 2.390 -11.382 -3.505 1.00 95.75 99 GLY A O 1
ATOM 799 N N . ARG A 1 100 ? 3.157 -10.132 -5.205 1.00 97.19 100 ARG A N 1
ATOM 800 C CA . ARG A 1 100 ? 4.457 -9.822 -4.598 1.00 97.19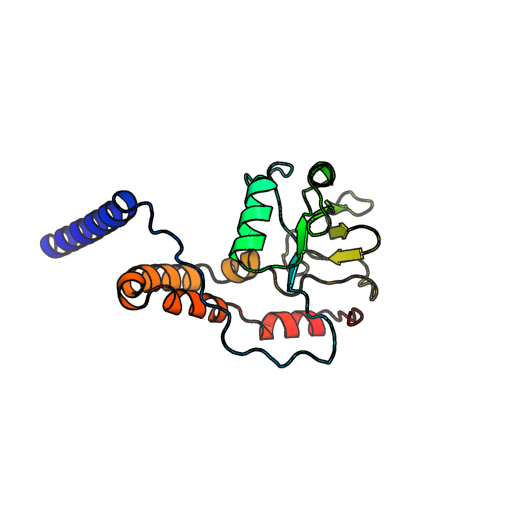 100 ARG A CA 1
ATOM 801 C C . ARG A 1 100 ? 4.876 -8.397 -4.911 1.00 97.19 100 ARG A C 1
ATOM 803 O O . ARG A 1 100 ? 4.600 -7.906 -6.005 1.00 97.19 100 ARG A O 1
ATOM 810 N N . GLU A 1 101 ? 5.563 -7.757 -3.981 1.00 97.44 101 GLU A N 1
ATOM 811 C CA . GLU A 1 101 ? 6.251 -6.492 -4.227 1.00 97.44 101 GLU A CA 1
ATOM 812 C C . GLU A 1 101 ? 7.703 -6.773 -4.620 1.00 97.44 101 GLU A C 1
ATOM 814 O O . GLU A 1 101 ? 8.411 -7.510 -3.934 1.00 97.44 101 GLU A O 1
ATOM 819 N N . VAL A 1 102 ? 8.146 -6.203 -5.740 1.00 96.62 102 VAL A N 1
ATOM 820 C CA . VAL A 1 102 ? 9.480 -6.419 -6.304 1.00 96.62 102 VAL A CA 1
ATOM 821 C C . VAL A 1 102 ? 10.191 -5.086 -6.487 1.00 96.62 102 VAL A C 1
ATOM 823 O O . VAL A 1 102 ? 9.721 -4.185 -7.190 1.00 96.62 102 VAL A O 1
ATOM 826 N N . LYS A 1 103 ? 11.396 -4.996 -5.920 1.00 95.81 103 LYS A N 1
ATOM 827 C CA . LYS A 1 103 ? 12.296 -3.858 -6.126 1.00 95.81 103 LYS A CA 1
ATOM 828 C C . LYS A 1 103 ? 12.922 -3.929 -7.515 1.00 95.81 103 LYS A C 1
ATOM 830 O O . LYS A 1 103 ? 13.704 -4.831 -7.824 1.00 95.81 103 LYS A O 1
ATOM 835 N N . VAL A 1 104 ? 12.624 -2.945 -8.359 1.00 95.56 104 VAL A N 1
ATOM 836 C CA . VAL A 1 104 ? 13.103 -2.933 -9.744 1.00 95.56 104 VAL A CA 1
ATOM 837 C C . VAL A 1 104 ? 14.481 -2.289 -9.812 1.00 95.56 104 VAL A C 1
ATOM 839 O O . VAL A 1 104 ? 14.656 -1.129 -9.441 1.00 95.56 104 VAL A O 1
ATOM 842 N N . HIS A 1 105 ? 15.461 -3.028 -10.325 1.00 95.19 105 HIS A N 1
ATOM 843 C CA . HIS A 1 105 ? 16.837 -2.562 -10.472 1.00 95.19 105 HIS A CA 1
ATOM 844 C C . HIS A 1 105 ? 17.210 -2.413 -11.950 1.00 95.19 105 HIS A C 1
ATOM 846 O O . HIS A 1 105 ? 16.778 -3.194 -12.796 1.00 95.19 105 HIS A O 1
ATOM 852 N N . ASN A 1 106 ? 18.020 -1.406 -12.279 1.00 93.81 106 ASN A N 1
ATOM 853 C CA . ASN A 1 106 ? 18.582 -1.263 -13.622 1.00 93.81 106 ASN A CA 1
ATOM 854 C C . ASN A 1 106 ? 19.793 -2.194 -13.831 1.00 93.81 106 ASN A C 1
ATOM 856 O O . ASN A 1 106 ? 20.276 -2.834 -12.900 1.00 93.81 106 ASN A O 1
ATOM 860 N N . ALA A 1 107 ? 20.351 -2.210 -15.047 1.00 93.19 107 ALA A N 1
ATOM 861 C CA . ALA A 1 107 ? 21.527 -3.022 -15.390 1.00 93.19 107 ALA A CA 1
ATOM 862 C C . ALA A 1 107 ? 22.784 -2.728 -14.539 1.00 93.19 107 ALA A C 1
ATOM 864 O O . ALA A 1 107 ? 23.710 -3.530 -14.512 1.00 93.19 107 ALA A O 1
ATOM 865 N N . LYS A 1 108 ? 22.829 -1.582 -13.845 1.00 93.31 108 LYS A N 1
ATOM 866 C CA . LYS A 1 108 ? 23.914 -1.195 -12.928 1.00 93.31 108 LYS A CA 1
ATOM 867 C C . LYS A 1 108 ? 23.615 -1.566 -11.468 1.00 93.31 108 LYS A C 1
ATOM 869 O O . LYS A 1 108 ? 24.353 -1.145 -10.583 1.00 93.31 108 LYS A O 1
ATOM 874 N N . GLY A 1 109 ? 22.522 -2.283 -11.203 1.00 92.44 109 GLY A N 1
ATOM 875 C CA . GLY A 1 109 ? 22.082 -2.650 -9.857 1.00 92.44 109 GLY A CA 1
ATOM 876 C C . GLY A 1 109 ? 21.498 -1.489 -9.047 1.00 92.44 109 GLY A C 1
ATOM 877 O O . GLY A 1 109 ? 21.374 -1.597 -7.833 1.00 92.44 109 GLY A O 1
ATOM 878 N N . GLN A 1 110 ? 21.149 -0.363 -9.676 1.00 93.44 110 GLN A N 1
ATOM 879 C CA . GLN A 1 110 ? 20.526 0.763 -8.976 1.00 93.44 110 GLN A CA 1
ATOM 880 C C . GLN A 1 110 ? 19.012 0.582 -8.935 1.00 93.44 110 GLN A C 1
ATOM 882 O O . GLN A 1 110 ? 18.403 0.267 -9.958 1.00 93.44 110 GLN A O 1
ATOM 887 N N . LEU A 1 111 ? 18.411 0.849 -7.778 1.00 94.75 111 LEU A N 1
ATOM 888 C CA . LEU A 1 111 ? 16.963 0.869 -7.598 1.00 94.75 111 LEU A CA 1
ATOM 889 C C . LEU A 1 111 ? 16.328 1.976 -8.457 1.00 94.75 111 LEU A C 1
ATOM 891 O O . LEU A 1 111 ? 16.721 3.144 -8.386 1.00 94.75 111 LEU A O 1
ATOM 895 N N . VAL A 1 112 ? 15.362 1.593 -9.287 1.00 95.31 112 VAL A N 1
ATOM 896 C CA . VAL A 1 112 ? 14.672 2.465 -10.254 1.00 95.31 112 VAL A CA 1
ATOM 897 C C . VAL A 1 112 ? 13.151 2.397 -10.154 1.00 95.31 112 VAL A C 1
ATOM 899 O O . VAL A 1 112 ? 12.465 3.028 -10.958 1.00 95.31 112 VAL A O 1
ATOM 902 N N . GLY A 1 113 ? 12.614 1.657 -9.189 1.00 94.88 113 GLY A N 1
ATOM 903 C CA . GLY A 1 113 ? 11.181 1.603 -8.959 1.00 94.88 113 GLY A CA 1
ATOM 904 C C . GLY A 1 113 ? 10.765 0.506 -7.994 1.00 94.88 113 GLY A C 1
ATOM 905 O O . GLY A 1 113 ? 11.578 -0.323 -7.578 1.00 94.88 113 GLY A O 1
ATOM 906 N N . ASP A 1 114 ? 9.474 0.514 -7.701 1.00 95.50 114 ASP A N 1
ATOM 907 C CA . ASP A 1 114 ? 8.767 -0.476 -6.904 1.00 95.50 114 ASP A CA 1
ATOM 908 C C . ASP A 1 114 ? 7.567 -0.991 -7.690 1.00 95.50 114 ASP A C 1
ATOM 910 O O . ASP A 1 114 ? 6.838 -0.193 -8.291 1.00 95.50 114 ASP A O 1
ATOM 914 N N . LEU A 1 115 ? 7.377 -2.307 -7.728 1.00 96.19 115 LEU A N 1
ATOM 915 C CA . LEU A 1 115 ? 6.347 -2.922 -8.556 1.00 96.19 115 LEU A CA 1
ATOM 916 C C . LEU A 1 115 ? 5.608 -4.016 -7.797 1.00 96.19 115 LEU A C 1
ATOM 918 O O . LEU A 1 115 ? 6.213 -4.991 -7.363 1.00 96.19 115 LEU A O 1
ATOM 922 N N . LEU A 1 116 ? 4.289 -3.890 -7.725 1.00 96.56 116 LEU A N 1
ATOM 923 C CA . LEU A 1 116 ? 3.403 -4.956 -7.286 1.00 96.56 116 LEU A CA 1
ATOM 924 C C . LEU A 1 116 ? 3.040 -5.817 -8.493 1.00 96.56 116 LEU A C 1
ATOM 926 O O . LEU A 1 116 ? 2.542 -5.316 -9.506 1.00 96.56 116 LEU A O 1
ATOM 930 N N . GLU A 1 117 ? 3.284 -7.114 -8.378 1.00 96.62 117 GLU A N 1
ATOM 931 C CA . GLU A 1 117 ? 2.945 -8.113 -9.382 1.00 96.62 117 GLU A CA 1
ATOM 932 C C . GLU A 1 117 ? 1.822 -9.007 -8.855 1.00 96.62 117 GLU A C 1
ATOM 934 O O . GLU A 1 117 ? 2.033 -9.779 -7.921 1.00 96.62 117 GLU A O 1
ATOM 939 N N . ILE A 1 118 ? 0.631 -8.899 -9.449 1.00 93.69 118 ILE A N 1
ATOM 940 C CA . ILE A 1 118 ? -0.577 -9.626 -9.032 1.00 93.69 118 ILE A CA 1
ATOM 941 C C . ILE A 1 118 ? -1.152 -10.318 -10.271 1.00 93.69 118 ILE A C 1
ATOM 943 O O . ILE A 1 118 ? -1.947 -9.744 -11.016 1.00 93.69 118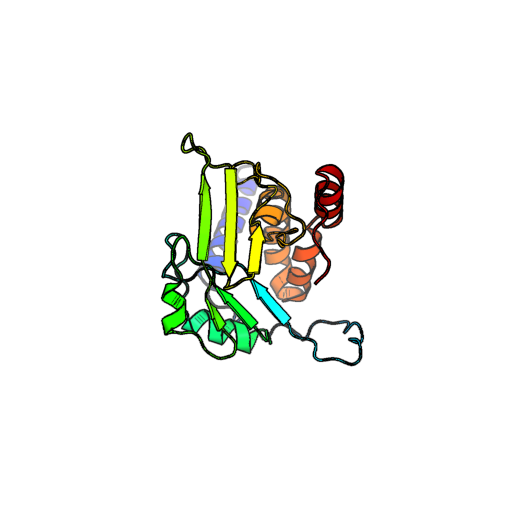 ILE A O 1
ATOM 947 N N . GLY A 1 119 ? -0.689 -11.537 -10.552 1.00 88.94 119 GLY A N 1
ATOM 948 C CA . GLY A 1 119 ? -0.977 -12.200 -11.827 1.00 88.94 119 GLY A CA 1
ATOM 949 C C . GLY A 1 119 ? -0.508 -11.351 -13.017 1.00 88.94 119 GLY A C 1
ATOM 950 O O . GLY A 1 119 ? 0.668 -10.992 -13.110 1.00 88.94 119 GLY A O 1
ATOM 951 N N . GLU A 1 120 ? -1.433 -11.012 -13.917 1.00 90.06 120 GLU A N 1
ATOM 952 C CA . GLU A 1 120 ? -1.174 -10.133 -15.070 1.00 90.06 120 GLU A CA 1
ATOM 953 C C . GLU A 1 120 ? -1.180 -8.640 -14.706 1.00 90.06 120 GLU A C 1
ATOM 955 O O . GLU A 1 120 ? -0.662 -7.814 -15.460 1.00 90.06 120 GLU A O 1
ATOM 960 N N . LEU A 1 121 ? -1.722 -8.281 -13.539 1.00 91.25 121 LEU A N 1
ATOM 961 C CA . LEU A 1 121 ? -1.788 -6.902 -13.084 1.00 91.25 121 LEU A CA 1
ATOM 962 C C . LEU A 1 121 ? -0.419 -6.434 -12.581 1.00 91.25 121 LEU A C 1
ATOM 964 O O . LEU A 1 121 ? 0.244 -7.099 -11.779 1.00 91.25 121 LEU A O 1
ATOM 968 N N . LYS A 1 122 ? -0.023 -5.242 -13.027 1.00 94.44 122 LYS A N 1
ATOM 969 C CA . LYS A 1 122 ? 1.192 -4.553 -12.591 1.00 94.44 122 LYS A CA 1
ATOM 970 C C . LYS A 1 122 ? 0.814 -3.211 -11.985 1.00 94.44 122 LYS A C 1
ATOM 972 O O . LYS A 1 122 ? 0.152 -2.412 -12.645 1.00 94.44 122 LYS A O 1
ATOM 977 N N . VAL A 1 123 ? 1.235 -2.955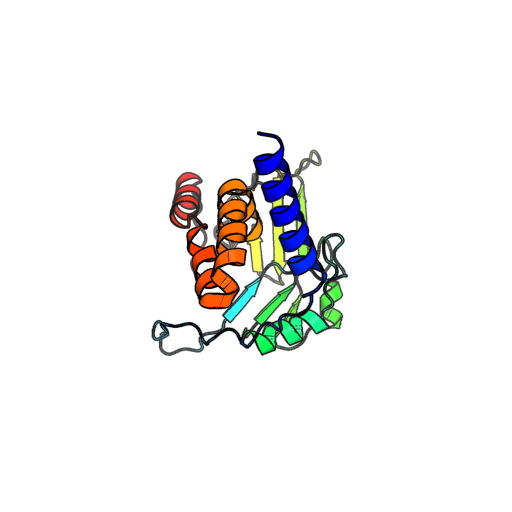 -10.750 1.00 94.50 123 VAL A N 1
ATOM 978 C CA . VAL A 1 123 ? 0.958 -1.691 -10.052 1.00 94.50 123 VAL A CA 1
ATOM 979 C C . VAL A 1 123 ? 2.265 -1.067 -9.599 1.00 94.50 123 VAL A C 1
ATOM 981 O O . VAL A 1 123 ? 3.039 -1.689 -8.883 1.00 94.50 123 VAL A O 1
ATOM 984 N N . ILE A 1 124 ? 2.527 0.167 -10.013 1.00 94.56 124 ILE A N 1
ATOM 985 C CA . ILE A 1 124 ? 3.700 0.920 -9.575 1.00 94.56 124 ILE A CA 1
ATOM 986 C C . ILE A 1 124 ? 3.438 1.420 -8.156 1.00 94.56 124 ILE A C 1
ATOM 988 O O . ILE A 1 124 ? 2.561 2.265 -7.951 1.00 94.56 124 ILE A O 1
ATOM 992 N N . ALA A 1 125 ? 4.205 0.901 -7.202 1.00 93.19 125 ALA A N 1
ATOM 993 C CA . ALA A 1 125 ? 4.115 1.256 -5.793 1.00 93.19 125 ALA A CA 1
ATOM 994 C C . ALA A 1 125 ? 4.996 2.469 -5.468 1.00 93.19 125 ALA A C 1
ATOM 996 O O . ALA A 1 125 ? 6.035 2.707 -6.090 1.00 93.19 125 ALA A O 1
ATOM 997 N N . HIS A 1 126 ? 4.543 3.264 -4.500 1.00 90.69 126 HIS A N 1
ATOM 998 C CA . HIS A 1 126 ? 5.241 4.427 -3.953 1.00 90.69 126 HIS A CA 1
ATOM 999 C C . HIS A 1 126 ? 5.911 5.337 -5.012 1.00 90.69 126 HIS A C 1
ATOM 1001 O O . HIS A 1 126 ? 7.047 5.793 -4.812 1.00 90.69 126 HIS A O 1
ATOM 1007 N N . PRO A 1 127 ? 5.235 5.672 -6.132 1.00 88.56 127 PRO A N 1
ATOM 1008 C CA . PRO A 1 127 ? 5.860 6.276 -7.315 1.00 88.56 127 PRO A CA 1
ATOM 1009 C C . PRO A 1 127 ? 6.550 7.614 -7.028 1.00 88.56 127 PRO A C 1
ATOM 1011 O O . PRO A 1 127 ? 7.480 7.994 -7.737 1.00 88.56 127 PRO A O 1
ATOM 1014 N N . PHE A 1 128 ? 6.111 8.331 -5.988 1.00 87.38 128 PHE A N 1
ATOM 1015 C CA . PHE A 1 128 ? 6.620 9.653 -5.617 1.00 87.38 128 PHE A CA 1
ATOM 1016 C C . PHE A 1 128 ? 7.623 9.640 -4.457 1.00 87.38 128 PHE A C 1
ATOM 1018 O O . PHE A 1 128 ? 8.164 10.695 -4.117 1.00 87.38 128 PHE A O 1
ATOM 1025 N N . ARG A 1 129 ? 7.880 8.490 -3.824 1.00 87.19 129 ARG A N 1
ATOM 1026 C CA . ARG A 1 129 ? 8.822 8.403 -2.705 1.00 87.19 129 ARG A CA 1
ATOM 1027 C C . ARG A 1 129 ? 10.240 8.337 -3.244 1.00 87.19 129 ARG A C 1
ATOM 1029 O O . ARG A 1 129 ? 10.593 7.386 -3.919 1.00 87.19 129 ARG A O 1
ATOM 1036 N N . GLU A 1 130 ? 11.087 9.303 -2.892 1.00 87.00 130 GLU A N 1
ATOM 1037 C CA . GLU A 1 130 ? 12.405 9.470 -3.531 1.00 87.00 130 GLU A CA 1
ATOM 1038 C C . GLU A 1 130 ? 13.271 8.195 -3.542 1.00 87.00 130 GLU A C 1
ATOM 1040 O O . GLU A 1 130 ? 13.919 7.904 -4.543 1.00 87.00 130 GLU A O 1
ATOM 1045 N N . LYS A 1 131 ? 13.230 7.397 -2.464 1.00 88.00 131 LYS A N 1
ATOM 1046 C CA . LYS A 1 131 ? 13.953 6.117 -2.374 1.00 88.00 131 LYS A CA 1
ATOM 1047 C C . LYS A 1 131 ? 13.490 5.087 -3.418 1.00 88.00 131 LYS A C 1
ATOM 1049 O O . LYS A 1 131 ? 14.326 4.353 -3.928 1.00 88.00 131 LYS A O 1
ATOM 1054 N N . TYR A 1 132 ? 12.192 5.033 -3.710 1.00 88.00 132 TYR A N 1
ATOM 1055 C CA . TYR A 1 132 ? 11.542 4.021 -4.559 1.00 88.00 132 TYR A CA 1
ATOM 1056 C C . TYR A 1 132 ? 10.982 4.611 -5.859 1.00 88.00 132 TYR A C 1
ATOM 1058 O O . TYR A 1 132 ? 10.226 3.964 -6.576 1.00 88.00 132 TYR A O 1
ATOM 1066 N N . ARG A 1 133 ? 11.338 5.864 -6.160 1.00 90.88 133 ARG A N 1
ATOM 1067 C CA . ARG A 1 133 ? 10.742 6.644 -7.239 1.00 90.88 133 ARG A CA 1
ATOM 1068 C C . ARG A 1 133 ? 10.860 5.907 -8.565 1.00 90.88 133 ARG A C 1
ATOM 1070 O O . ARG A 1 133 ? 11.959 5.502 -8.947 1.00 90.88 133 ARG A O 1
ATOM 1077 N N . TRP A 1 134 ? 9.749 5.821 -9.291 1.00 93.81 134 TRP A N 1
ATOM 1078 C CA . TRP A 1 134 ? 9.730 5.196 -10.607 1.00 93.81 134 TRP A CA 1
ATOM 1079 C C . TRP A 1 134 ? 10.537 6.022 -11.613 1.00 93.81 134 TRP A C 1
ATOM 1081 O O . TRP A 1 134 ? 10.240 7.192 -11.867 1.00 93.81 134 TRP A O 1
ATOM 1091 N N . ARG A 1 135 ? 11.577 5.410 -12.180 1.00 92.69 135 ARG A N 1
ATOM 1092 C CA . ARG A 1 135 ? 12.516 6.024 -13.138 1.00 92.69 135 ARG A CA 1
ATOM 1093 C C . ARG A 1 135 ? 12.529 5.321 -14.496 1.00 92.69 135 ARG A C 1
ATOM 1095 O O . ARG A 1 135 ? 13.314 5.695 -15.363 1.00 92.69 135 ARG A O 1
ATOM 1102 N N . LEU A 1 136 ? 11.688 4.306 -14.668 1.00 91.56 136 LEU A N 1
ATOM 1103 C CA . LEU A 1 136 ? 11.509 3.595 -15.929 1.00 91.56 136 LEU A CA 1
ATOM 1104 C C . LEU A 1 136 ? 10.422 4.253 -16.785 1.00 91.56 136 LEU A C 1
ATOM 1106 O O . LEU A 1 136 ? 9.787 5.234 -16.389 1.00 91.56 136 LEU A O 1
ATOM 1110 N N . GLU A 1 137 ? 10.213 3.692 -17.973 1.00 91.44 137 GLU A N 1
ATOM 1111 C CA . GLU A 1 137 ? 9.123 4.084 -18.857 1.00 91.44 137 GLU A CA 1
ATOM 1112 C C . GLU A 1 137 ? 7.766 3.994 -18.139 1.00 91.44 137 GLU A C 1
ATOM 1114 O O . GLU A 1 137 ? 7.490 3.065 -17.373 1.00 91.44 137 GLU A O 1
ATOM 1119 N N . LYS A 1 138 ? 6.921 5.000 -18.370 1.00 92.06 138 LYS A N 1
ATOM 1120 C CA . LYS A 1 138 ? 5.589 5.116 -17.769 1.00 92.06 138 LYS A CA 1
ATOM 1121 C C . LYS A 1 138 ? 4.579 4.407 -18.649 1.00 92.06 138 LYS A C 1
ATOM 1123 O O . LYS A 1 138 ? 3.871 5.024 -19.437 1.00 92.06 138 LYS A O 1
ATOM 1128 N N . ARG A 1 139 ? 4.568 3.091 -18.510 1.00 91.12 139 ARG A N 1
ATOM 1129 C CA . ARG A 1 139 ? 3.665 2.199 -19.223 1.00 91.12 139 ARG A CA 1
ATOM 1130 C C . ARG A 1 139 ? 2.203 2.497 -18.889 1.00 91.12 139 ARG A C 1
ATOM 1132 O O . ARG A 1 139 ? 1.825 2.522 -17.719 1.00 91.12 139 ARG A O 1
ATOM 1139 N N . GLU A 1 140 ? 1.386 2.719 -19.917 1.00 88.88 140 GLU A N 1
ATOM 1140 C CA . GLU A 1 140 ? -0.041 3.042 -19.759 1.00 88.88 140 GLU A CA 1
ATOM 1141 C C . GLU A 1 140 ? -0.871 1.848 -19.270 1.00 88.88 140 GLU A C 1
ATOM 1143 O O . GLU A 1 140 ? -1.949 2.033 -18.708 1.00 88.88 140 GLU A O 1
ATOM 1148 N N . ASP A 1 141 ? -0.373 0.628 -19.483 1.00 90.25 141 ASP A N 1
ATOM 1149 C CA . ASP A 1 141 ? -0.987 -0.627 -19.050 1.00 90.25 141 ASP A CA 1
ATOM 1150 C C . ASP A 1 141 ? -0.688 -0.990 -17.588 1.00 90.25 141 ASP A C 1
ATOM 1152 O O . ASP A 1 141 ? -1.248 -1.952 -17.072 1.00 90.25 141 ASP A O 1
ATOM 1156 N N . TYR A 1 142 ? 0.173 -0.231 -16.905 1.00 93.06 142 TYR A N 1
ATOM 1157 C CA . TYR A 1 142 ? 0.418 -0.415 -15.474 1.00 93.06 142 TYR A CA 1
ATOM 1158 C C . TYR A 1 142 ? -0.549 0.464 -14.684 1.00 93.06 142 TYR A C 1
ATOM 1160 O O . TYR A 1 142 ? -0.889 1.564 -15.119 1.00 93.06 142 TYR A O 1
ATOM 1168 N N . LEU A 1 143 ? -0.961 0.024 -13.500 1.00 92.06 143 LEU A N 1
ATOM 1169 C CA . LEU A 1 143 ? -1.632 0.890 -12.534 1.00 92.06 143 LEU A CA 1
ATOM 1170 C C . LEU A 1 143 ? -0.609 1.662 -11.707 1.00 92.06 143 LEU A C 1
ATOM 1172 O O . LEU A 1 143 ? 0.579 1.340 -11.685 1.00 92.06 143 LEU A O 1
ATOM 1176 N N . ILE A 1 144 ? -1.084 2.682 -11.001 1.00 91.12 144 IL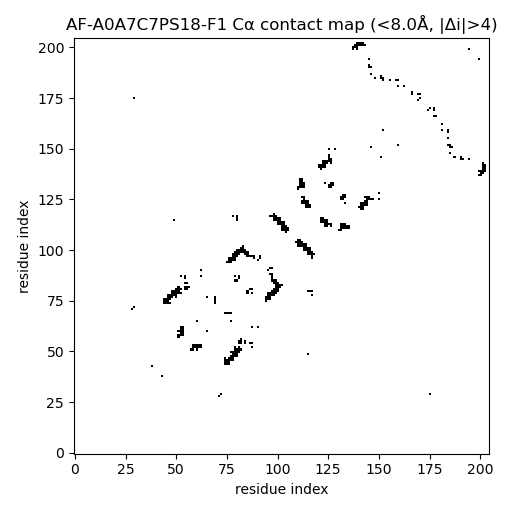E A N 1
ATOM 1177 C CA . ILE A 1 144 ? -0.258 3.495 -10.119 1.00 91.12 144 ILE A CA 1
ATOM 1178 C C . ILE A 1 144 ? -0.898 3.604 -8.739 1.00 91.12 144 ILE A C 1
ATOM 1180 O O . ILE A 1 144 ? -2.085 3.905 -8.602 1.00 91.12 144 ILE A O 1
ATOM 1184 N N . GLU A 1 145 ? -0.089 3.422 -7.704 1.00 89.50 145 GLU A N 1
ATOM 1185 C CA . GLU A 1 145 ? -0.452 3.792 -6.345 1.00 89.50 145 GLU A CA 1
ATOM 1186 C C . GLU A 1 145 ? -0.358 5.319 -6.204 1.00 89.50 145 GLU A C 1
ATOM 1188 O O . GLU A 1 145 ? 0.676 5.887 -5.852 1.00 89.50 145 GLU A O 1
ATOM 1193 N N . LEU A 1 146 ? -1.439 6.019 -6.556 1.00 86.94 146 LEU A N 1
ATOM 1194 C CA . LEU A 1 146 ? -1.452 7.485 -6.554 1.00 86.94 146 LEU A CA 1
ATOM 1195 C C . LEU A 1 146 ? -1.278 8.066 -5.142 1.00 86.94 146 LEU A C 1
ATOM 1197 O O . LEU A 1 146 ? -0.631 9.102 -4.971 1.00 86.94 146 LEU A O 1
ATOM 1201 N N . ILE A 1 147 ? -1.891 7.418 -4.150 1.00 82.50 147 ILE A N 1
ATOM 1202 C CA . ILE A 1 147 ? -1.851 7.813 -2.745 1.00 82.50 147 ILE A CA 1
ATOM 1203 C C . ILE A 1 147 ? -1.513 6.577 -1.920 1.00 82.50 147 ILE A C 1
ATOM 1205 O O . ILE A 1 147 ? -2.353 5.698 -1.758 1.00 82.50 147 ILE A O 1
ATOM 1209 N N . ASP A 1 148 ? -0.320 6.572 -1.339 1.00 82.12 148 ASP A N 1
ATOM 1210 C CA . ASP A 1 148 ? -0.001 5.722 -0.197 1.00 82.12 148 ASP A CA 1
ATOM 1211 C C . ASP A 1 148 ? -0.321 6.506 1.089 1.00 82.12 148 ASP A C 1
ATOM 1213 O O . ASP A 1 148 ? 0.186 7.615 1.310 1.00 82.12 148 ASP A O 1
ATOM 1217 N N . LEU A 1 149 ? -1.197 5.953 1.935 1.00 78.06 149 LEU A N 1
ATOM 1218 C CA . LEU A 1 149 ? -1.644 6.610 3.166 1.00 78.06 149 LEU A CA 1
ATOM 1219 C C . LEU A 1 149 ? -0.490 6.837 4.152 1.00 78.06 149 LEU A C 1
ATOM 1221 O O . LEU A 1 149 ? -0.403 7.901 4.769 1.00 78.06 149 LEU A O 1
ATOM 1225 N N . ARG A 1 150 ? 0.389 5.846 4.309 1.00 79.94 150 ARG A N 1
ATOM 1226 C CA . ARG A 1 150 ? 1.526 5.890 5.230 1.00 79.94 150 ARG A CA 1
ATOM 1227 C C . ARG A 1 150 ? 2.467 7.022 4.826 1.00 79.94 150 ARG A C 1
ATOM 1229 O O . ARG A 1 150 ? 2.759 7.893 5.644 1.00 79.94 150 ARG A O 1
ATOM 1236 N N . ASP A 1 151 ? 2.889 7.059 3.571 1.00 81.50 151 ASP A N 1
ATOM 1237 C CA . ASP A 1 151 ? 3.765 8.074 3.000 1.00 81.50 151 ASP A CA 1
ATOM 1238 C C . ASP A 1 151 ? 3.113 9.465 3.064 1.00 81.50 151 ASP A C 1
ATOM 1240 O O . ASP A 1 151 ? 3.766 10.431 3.468 1.00 81.50 151 ASP A O 1
ATOM 1244 N N . ALA A 1 152 ? 1.811 9.577 2.771 1.00 83.62 152 ALA A N 1
ATOM 1245 C CA . ALA A 1 152 ? 1.075 10.838 2.880 1.00 83.62 152 ALA A CA 1
ATOM 1246 C C . ALA A 1 152 ? 1.035 11.396 4.308 1.00 83.62 152 ALA A C 1
ATOM 1248 O O . ALA A 1 152 ? 1.202 12.603 4.515 1.00 83.62 152 ALA A O 1
ATOM 1249 N N . LEU A 1 153 ? 0.858 10.529 5.307 1.00 84.06 153 LEU A N 1
ATOM 1250 C CA . LEU A 1 153 ? 0.920 10.914 6.715 1.00 84.06 153 LEU A CA 1
ATOM 1251 C C . LEU A 1 153 ? 2.362 11.247 7.139 1.00 84.06 153 LEU A C 1
ATOM 1253 O O . LEU A 1 153 ? 2.585 12.235 7.845 1.00 84.06 153 LEU A O 1
ATOM 1257 N N . PHE A 1 154 ? 3.358 10.495 6.660 1.00 82.50 154 PHE A N 1
ATOM 1258 C CA . PHE A 1 154 ? 4.774 10.758 6.936 1.00 82.50 154 PHE A CA 1
ATOM 1259 C C . PHE A 1 154 ? 5.296 12.057 6.320 1.00 82.50 154 PHE A C 1
ATOM 1261 O O . PHE A 1 154 ? 6.231 12.629 6.880 1.00 82.50 154 PHE A O 1
ATOM 1268 N N . GLU A 1 155 ? 4.725 12.556 5.221 1.00 82.62 155 GLU A N 1
ATOM 1269 C CA . GLU A 1 155 ? 5.050 13.893 4.698 1.00 82.62 155 GLU A CA 1
ATOM 1270 C C . GLU A 1 155 ? 4.573 15.013 5.647 1.00 82.62 155 GLU A C 1
ATOM 1272 O O . GLU A 1 155 ? 5.119 16.117 5.630 1.00 82.62 155 GLU A O 1
ATOM 1277 N N . LYS A 1 156 ? 3.577 14.745 6.505 1.00 84.62 156 LYS A N 1
ATOM 1278 C CA . LYS A 1 156 ? 2.958 15.727 7.410 1.00 84.62 156 LYS A CA 1
ATOM 1279 C C . LYS A 1 156 ? 3.114 15.378 8.892 1.00 84.62 156 LYS A C 1
ATOM 1281 O O . LYS A 1 156 ? 2.216 15.659 9.685 1.00 84.62 156 LYS A O 1
ATOM 1286 N N . ARG A 1 157 ? 4.265 14.826 9.298 1.00 86.69 157 ARG A N 1
ATOM 1287 C CA . ARG A 1 157 ? 4.517 14.329 10.675 1.00 86.69 157 ARG A CA 1
ATOM 1288 C C . ARG A 1 157 ? 4.078 15.293 11.779 1.00 86.69 157 ARG A C 1
ATOM 1290 O O . ARG A 1 157 ? 3.461 14.862 12.742 1.00 86.69 157 ARG A O 1
ATOM 1297 N N . ALA A 1 158 ? 4.357 16.590 11.630 1.00 87.06 158 ALA A N 1
ATOM 1298 C CA . ALA A 1 158 ? 3.967 17.603 12.613 1.00 87.06 158 ALA A CA 1
ATOM 1299 C C . ALA A 1 158 ? 2.440 17.770 12.712 1.00 87.06 158 ALA A C 1
ATOM 1301 O O . ALA A 1 158 ? 1.891 17.808 13.809 1.00 87.06 158 ALA A O 1
ATOM 1302 N N . SER A 1 159 ? 1.741 17.824 11.575 1.00 86.62 159 SER A N 1
ATOM 1303 C CA . SER A 1 159 ? 0.276 17.902 11.547 1.00 86.62 159 SER A CA 1
ATOM 1304 C C . SER A 1 159 ? -0.367 16.620 12.065 1.00 86.62 159 SER A C 1
ATOM 1306 O O . SER A 1 159 ? -1.363 16.699 12.774 1.00 86.62 159 SER A O 1
ATOM 1308 N N . VAL A 1 160 ? 0.214 15.456 11.755 1.00 88.06 160 VAL A N 1
ATOM 1309 C CA . VAL A 1 160 ? -0.227 14.165 12.299 1.00 88.06 160 VAL A CA 1
ATOM 1310 C C . VAL A 1 160 ? -0.046 14.138 13.812 1.00 88.06 160 VAL A C 1
ATOM 1312 O O . VAL A 1 160 ? -0.980 13.779 14.516 1.00 88.06 160 VAL A O 1
ATOM 1315 N N . LEU A 1 161 ? 1.100 14.584 14.332 1.00 88.50 161 LEU A N 1
ATOM 1316 C CA . LEU A 1 161 ? 1.340 14.662 15.773 1.00 88.50 161 LEU A CA 1
ATOM 1317 C C . LEU A 1 161 ? 0.325 15.579 16.468 1.00 88.50 161 LEU A C 1
ATOM 1319 O O . LEU A 1 161 ? -0.294 15.172 17.447 1.00 88.50 161 LEU A O 1
ATOM 1323 N N . LEU A 1 162 ? 0.112 16.791 15.947 1.00 87.56 162 LEU A N 1
ATOM 1324 C CA . LEU A 1 162 ? -0.883 17.723 16.489 1.00 87.56 162 LEU A CA 1
ATOM 1325 C C . LEU A 1 162 ? -2.299 17.143 16.428 1.00 87.56 162 LEU A C 1
ATOM 1327 O O . LEU A 1 162 ? -3.060 17.280 17.384 1.00 87.56 162 LEU A O 1
ATOM 1331 N N . PHE A 1 163 ? -2.638 16.470 15.327 1.00 87.81 163 PHE A N 1
ATOM 1332 C CA . PHE A 1 163 ? -3.911 15.782 15.185 1.00 87.81 163 PHE A CA 1
ATOM 1333 C C . PHE A 1 163 ? -4.065 14.675 16.223 1.00 87.81 163 PHE A C 1
ATOM 1335 O O . PHE A 1 163 ? -5.099 14.625 16.870 1.00 87.81 163 PHE A O 1
ATOM 1342 N N . VAL A 1 164 ? -3.057 13.821 16.420 1.00 87.75 164 VAL A N 1
ATOM 1343 C CA . VAL A 1 164 ? -3.100 12.731 17.405 1.00 87.75 164 VAL A CA 1
ATOM 1344 C C . VAL A 1 164 ? -3.254 13.288 18.817 1.00 87.75 164 VAL A C 1
ATOM 1346 O O . VAL A 1 164 ? -4.117 12.818 19.549 1.00 87.75 164 VAL A O 1
ATOM 1349 N N . LEU A 1 165 ? -2.502 14.329 19.187 1.00 85.81 165 LEU A N 1
ATOM 1350 C CA . LEU A 1 165 ? -2.631 14.973 20.499 1.00 85.81 165 LEU A CA 1
ATOM 1351 C C . LEU A 1 165 ? -4.028 15.575 20.706 1.00 85.81 165 LEU A C 1
ATOM 1353 O O . LEU A 1 165 ? -4.667 15.330 21.729 1.00 85.81 165 LEU A O 1
ATOM 1357 N N . GLY A 1 166 ? -4.534 16.319 19.719 1.00 85.38 166 GLY A N 1
ATOM 1358 C CA . GLY A 1 166 ? -5.895 16.853 19.758 1.00 85.38 166 GLY A CA 1
ATOM 1359 C C . GLY A 1 166 ? -6.947 15.745 19.784 1.00 85.38 166 GLY A C 1
ATOM 1360 O O . GLY A 1 166 ? -7.940 15.840 20.504 1.00 85.38 166 GLY A O 1
ATOM 1361 N N . ALA A 1 167 ? -6.708 14.658 19.055 1.00 86.50 167 ALA A N 1
ATOM 1362 C CA . ALA A 1 167 ? -7.600 13.521 19.005 1.00 86.50 167 ALA A CA 1
ATOM 1363 C C . ALA A 1 167 ? -7.646 12.789 20.341 1.00 86.50 167 ALA A C 1
ATOM 1365 O O . ALA A 1 167 ? -8.737 12.489 20.796 1.00 86.50 167 ALA A O 1
ATOM 1366 N N . MET A 1 168 ? -6.515 12.576 21.015 1.00 84.38 168 MET A N 1
ATOM 1367 C CA . MET A 1 168 ? -6.477 11.980 22.355 1.00 84.38 168 MET A CA 1
ATOM 1368 C C . MET A 1 168 ? -7.319 12.772 23.361 1.00 84.38 168 MET A C 1
ATOM 1370 O O . MET A 1 168 ? -8.036 12.175 24.159 1.00 84.38 168 MET A O 1
ATOM 1374 N N . LEU A 1 169 ? -7.279 14.107 23.289 1.00 85.06 169 LEU A N 1
ATOM 1375 C CA . LEU A 1 169 ? -8.081 14.978 24.153 1.00 85.06 169 LEU A CA 1
ATOM 1376 C C . LEU A 1 169 ? -9.579 14.919 23.823 1.00 85.06 169 LEU A C 1
ATOM 1378 O O . LEU A 1 169 ? -10.414 14.933 24.724 1.00 85.06 169 LEU A O 1
ATOM 1382 N N . LEU A 1 170 ? -9.931 14.859 22.536 1.00 82.94 170 LEU A N 1
ATOM 1383 C CA . LEU A 1 170 ? -11.319 14.935 22.071 1.00 82.94 170 LEU A CA 1
ATOM 1384 C C . LEU A 1 170 ? -12.006 13.570 21.929 1.00 82.94 170 LEU A C 1
ATOM 1386 O O . LEU A 1 170 ? -13.236 13.508 21.879 1.00 82.94 170 LEU A O 1
ATOM 1390 N N . TYR A 1 171 ? -11.249 12.475 21.862 1.00 86.88 171 TYR A N 1
ATOM 1391 C CA . TYR A 1 171 ? -11.768 11.127 21.637 1.00 86.88 171 TYR A CA 1
ATOM 1392 C C . TYR A 1 171 ? -12.762 10.670 22.715 1.00 86.88 171 TYR A C 1
ATOM 1394 O O . TYR A 1 171 ? -13.800 10.134 22.333 1.00 86.88 171 TYR A O 1
ATOM 1402 N N . PRO A 1 172 ? -12.555 10.924 24.026 1.00 84.69 172 PRO A N 1
ATOM 1403 C CA . PRO A 1 172 ? -13.546 10.562 25.043 1.00 84.69 172 PRO A CA 1
ATOM 1404 C C . PRO A 1 172 ? -14.919 11.221 24.833 1.00 84.69 172 PRO A C 1
ATOM 1406 O O . PRO A 1 172 ? -15.934 10.661 25.234 1.00 84.69 172 PRO A O 1
ATOM 1409 N N . LEU A 1 173 ? -14.958 12.397 24.193 1.00 86.19 173 LEU A N 1
ATOM 1410 C CA . LEU A 1 173 ? -16.183 13.173 23.970 1.00 86.19 173 LEU A CA 1
ATOM 1411 C C . LEU A 1 173 ? -16.834 12.868 22.617 1.00 86.19 173 LEU A C 1
ATOM 1413 O O . LEU A 1 173 ? -18.053 12.765 22.508 1.00 86.19 173 LEU A O 1
ATOM 1417 N N . LEU A 1 174 ? -16.021 12.765 21.567 1.00 79.69 174 LEU A N 1
ATOM 1418 C CA . LEU A 1 174 ? -16.479 12.710 20.177 1.00 79.69 174 LEU A CA 1
ATOM 1419 C C . LEU A 1 174 ? -16.309 11.320 19.537 1.00 79.69 174 LEU A C 1
ATOM 1421 O O . LEU A 1 174 ? -16.819 11.079 18.438 1.00 79.69 174 LEU A O 1
ATOM 1425 N N . GLY A 1 175 ? -15.607 10.404 20.207 1.00 82.19 175 GLY A N 1
ATOM 1426 C CA . GLY A 1 175 ? -15.341 9.042 19.752 1.00 82.19 175 GLY A CA 1
ATOM 1427 C C . GLY A 1 175 ? -14.699 8.986 18.365 1.00 82.19 175 GLY A C 1
ATOM 1428 O O . GLY A 1 175 ? -13.893 9.836 17.980 1.00 82.19 175 GLY A O 1
ATOM 1429 N N . GLY A 1 176 ? -15.113 7.999 17.566 1.00 77.81 176 GLY A N 1
ATOM 1430 C CA . GLY A 1 176 ? -14.600 7.777 16.210 1.00 77.81 176 GLY A CA 1
ATOM 1431 C C . GLY A 1 176 ? -14.820 8.936 15.226 1.00 77.81 176 GLY A C 1
ATOM 1432 O O . GLY A 1 176 ? -14.142 8.990 14.201 1.00 77.81 176 GLY A O 1
ATOM 1433 N N . LYS A 1 177 ? -15.697 9.910 15.526 1.00 79.50 177 LYS A N 1
ATOM 1434 C CA . LYS A 1 177 ? -15.896 11.085 14.655 1.00 79.50 177 LYS A CA 1
ATOM 1435 C C . LYS A 1 177 ? -14.621 11.910 14.512 1.00 79.50 177 LYS A C 1
ATOM 1437 O O . LYS A 1 177 ? -14.341 12.410 13.428 1.00 79.50 177 LYS A O 1
ATOM 1442 N N . VAL A 1 178 ? -13.818 12.004 15.569 1.00 80.81 178 VAL A N 1
ATOM 1443 C CA . VAL A 1 178 ? -12.525 12.702 15.532 1.00 80.81 178 VAL A CA 1
ATOM 1444 C C . VAL A 1 178 ? -11.575 12.036 14.546 1.00 80.81 178 VAL A C 1
ATOM 1446 O O . VAL A 1 178 ? -10.928 12.730 13.767 1.00 80.81 178 VAL A O 1
ATOM 1449 N N . LEU A 1 179 ? -11.549 10.701 14.512 1.00 80.25 179 LEU A N 1
ATOM 1450 C CA . LEU A 1 179 ? -10.684 9.937 13.611 1.00 80.25 179 LEU A CA 1
ATOM 1451 C C . LEU A 1 179 ? -11.066 10.124 12.138 1.00 80.25 179 LEU A C 1
ATOM 1453 O O . LEU A 1 179 ? -10.186 10.126 11.282 1.00 80.25 179 LEU A O 1
ATOM 1457 N N . SER A 1 180 ? -12.345 10.387 11.839 1.00 75.94 180 SER A N 1
ATOM 1458 C CA . SER A 1 180 ? -12.793 10.677 10.467 1.00 75.94 180 SER A CA 1
ATOM 1459 C C . SER A 1 180 ? -12.100 11.900 9.849 1.00 75.94 180 SER A C 1
ATOM 1461 O O . SER A 1 180 ? -11.979 11.996 8.630 1.00 75.94 180 SER A O 1
ATOM 1463 N N . HIS A 1 181 ? -11.587 12.818 10.677 1.00 79.19 181 HIS A N 1
ATOM 1464 C CA . HIS A 1 181 ? -10.866 14.003 10.223 1.00 79.19 181 HIS A CA 1
ATOM 1465 C C . HIS A 1 181 ? -9.400 13.741 9.865 1.00 79.19 181 HIS A C 1
ATOM 1467 O O . HIS A 1 181 ? -8.785 14.612 9.252 1.00 79.19 181 HIS A O 1
ATOM 1473 N N . LEU A 1 182 ? -8.851 12.559 10.170 1.00 77.62 182 LEU A N 1
ATOM 1474 C CA . LEU A 1 182 ? -7.482 12.194 9.796 1.00 77.62 182 LEU A CA 1
ATOM 1475 C C . LEU A 1 182 ? -7.283 12.253 8.274 1.00 77.62 182 LEU A C 1
ATOM 1477 O O . LEU A 1 182 ? -6.258 12.731 7.795 1.00 77.62 182 LEU A O 1
ATOM 1481 N N . THR A 1 183 ? -8.302 11.849 7.511 1.00 74.00 183 THR A N 1
ATOM 1482 C CA . THR A 1 183 ? -8.306 11.886 6.038 1.00 74.00 183 THR A CA 1
ATOM 1483 C C . THR A 1 183 ? -8.096 13.298 5.485 1.00 74.00 183 THR A C 1
ATOM 1485 O O . THR A 1 183 ? -7.498 13.455 4.426 1.00 74.00 183 THR A O 1
ATOM 1488 N N . ARG A 1 184 ? -8.487 14.347 6.227 1.00 80.25 184 ARG A N 1
ATOM 1489 C CA . ARG A 1 184 ? -8.275 15.754 5.836 1.00 80.25 184 ARG A CA 1
ATOM 1490 C C . ARG A 1 184 ? -6.806 16.167 5.858 1.00 80.25 184 ARG A C 1
ATOM 1492 O O . ARG A 1 184 ? -6.451 17.191 5.279 1.00 80.25 184 ARG A O 1
ATOM 1499 N N . LEU A 1 185 ? -5.943 15.397 6.524 1.00 82.00 185 LEU A N 1
ATOM 1500 C CA . LEU A 1 185 ? -4.504 15.626 6.463 1.00 82.00 185 LEU A CA 1
ATOM 1501 C C . LEU A 1 185 ? -3.933 15.241 5.094 1.00 82.00 185 LEU A C 1
ATOM 1503 O O . LEU A 1 185 ? -2.893 15.774 4.709 1.00 82.00 185 LEU A O 1
ATOM 1507 N N . ILE A 1 186 ? -4.608 14.388 4.326 1.00 82.25 186 ILE A N 1
ATOM 1508 C CA . ILE A 1 186 ? -4.141 13.934 3.017 1.00 82.25 186 ILE A CA 1
ATOM 1509 C C . ILE A 1 186 ? -4.472 15.002 1.971 1.00 82.25 186 ILE A C 1
ATOM 1511 O O . ILE A 1 186 ? -5.628 15.324 1.713 1.00 82.25 186 ILE A O 1
ATOM 1515 N N . ASP A 1 187 ? -3.438 15.570 1.353 1.00 83.00 187 ASP A N 1
ATOM 1516 C CA . ASP A 1 187 ? -3.575 16.566 0.285 1.00 83.00 187 ASP A CA 1
ATOM 1517 C C . ASP A 1 187 ? -3.753 15.856 -1.063 1.00 83.00 187 ASP A C 1
ATOM 1519 O O . ASP A 1 187 ? -2.813 15.730 -1.846 1.00 83.00 187 ASP A O 1
ATOM 1523 N N . THR A 1 188 ? -4.954 15.334 -1.316 1.00 83.25 188 THR A N 1
ATOM 1524 C CA . THR A 1 188 ? -5.266 14.558 -2.531 1.00 83.25 188 THR A CA 1
ATOM 1525 C C . THR A 1 188 ? -4.952 15.340 -3.811 1.00 83.25 188 THR A C 1
ATOM 1527 O O . THR A 1 188 ? -4.370 14.799 -4.752 1.00 83.25 188 THR A O 1
ATOM 1530 N N . LEU A 1 189 ? -5.238 16.646 -3.824 1.00 82.38 189 LEU A N 1
ATOM 1531 C CA . LEU A 1 189 ? -4.990 17.523 -4.967 1.00 82.38 189 LEU A CA 1
ATOM 1532 C C . LEU A 1 189 ? -3.500 17.624 -5.314 1.00 82.38 189 LEU A C 1
ATOM 1534 O O . LEU A 1 189 ? -3.144 17.699 -6.492 1.00 82.38 189 LEU A O 1
ATOM 1538 N N . ARG A 1 190 ? -2.607 17.603 -4.319 1.00 86.06 190 ARG A N 1
ATOM 1539 C CA . ARG A 1 190 ? -1.159 17.540 -4.557 1.00 86.06 190 ARG A CA 1
ATOM 1540 C C . ARG A 1 190 ? -0.764 16.283 -5.324 1.00 86.06 190 ARG A C 1
ATOM 1542 O O . ARG A 1 190 ? 0.017 16.407 -6.266 1.00 86.06 190 ARG A O 1
ATOM 1549 N N . TYR A 1 191 ? -1.283 15.114 -4.953 1.00 86.75 191 TYR A N 1
ATOM 1550 C CA . TYR A 1 191 ? -0.968 13.853 -5.634 1.00 86.75 191 TYR A CA 1
ATOM 1551 C C . TYR A 1 191 ? -1.487 13.848 -7.071 1.00 86.75 191 TYR A C 1
ATOM 1553 O O . TYR A 1 191 ? -0.728 13.550 -7.989 1.00 86.75 191 TYR A O 1
ATOM 1561 N N . VAL A 1 192 ? -2.715 14.325 -7.291 1.00 86.12 192 VAL A N 1
ATOM 1562 C CA . VAL A 1 192 ? -3.277 14.513 -8.639 1.00 86.12 192 VAL A CA 1
ATOM 1563 C C . VAL A 1 192 ? -2.408 15.462 -9.478 1.00 86.12 192 VAL A C 1
ATOM 1565 O O . VAL A 1 192 ? -2.078 15.176 -10.626 1.00 86.12 192 VAL A O 1
ATOM 1568 N N . ARG A 1 193 ? -1.947 16.583 -8.907 1.00 89.62 193 ARG A N 1
ATOM 1569 C CA . ARG A 1 193 ? -1.031 17.502 -9.606 1.00 89.62 193 ARG A CA 1
ATOM 1570 C C . ARG A 1 193 ? 0.326 16.866 -9.906 1.00 89.62 193 ARG A C 1
ATOM 1572 O O . ARG A 1 193 ? 0.892 17.166 -10.954 1.00 89.62 193 ARG A O 1
ATOM 1579 N N . ARG A 1 194 ? 0.874 16.046 -9.000 1.00 89.25 194 ARG A N 1
ATOM 1580 C CA . ARG A 1 194 ? 2.125 15.301 -9.235 1.00 89.25 194 ARG A CA 1
ATOM 1581 C C . ARG A 1 194 ? 1.948 14.318 -10.392 1.00 89.25 194 ARG A C 1
ATOM 1583 O O . ARG A 1 194 ? 2.778 14.331 -11.294 1.00 89.25 194 ARG A O 1
ATOM 1590 N N . TYR A 1 195 ? 0.840 13.579 -10.415 1.00 90.50 195 TYR A N 1
ATOM 1591 C CA . TYR A 1 195 ? 0.484 12.658 -11.495 1.00 90.50 195 TYR A CA 1
ATOM 1592 C C . TYR A 1 195 ? 0.529 13.339 -12.872 1.00 90.50 195 TYR A C 1
ATOM 1594 O O . TYR A 1 195 ? 1.296 12.942 -13.749 1.00 90.50 195 TYR A O 1
ATOM 1602 N N . PHE A 1 196 ? -0.205 14.441 -13.044 1.00 90.50 196 PHE A N 1
ATOM 1603 C CA . PHE A 1 196 ? -0.221 15.142 -14.331 1.00 90.50 196 PHE A CA 1
ATOM 1604 C C . PHE A 1 196 ? 1.115 15.811 -14.667 1.00 90.50 196 PHE A C 1
ATOM 1606 O O . PHE A 1 196 ? 1.553 15.768 -15.814 1.00 90.50 196 PHE A O 1
ATOM 1613 N N . ARG A 1 197 ? 1.795 16.406 -13.679 1.00 92.19 197 ARG A N 1
ATOM 1614 C CA . ARG A 1 197 ? 3.091 17.074 -13.887 1.00 92.19 197 ARG A CA 1
ATOM 1615 C C . ARG A 1 197 ? 4.178 16.107 -14.333 1.00 92.19 197 ARG A C 1
ATOM 1617 O O . ARG A 1 197 ? 5.026 16.470 -15.138 1.00 92.19 197 ARG A O 1
ATOM 1624 N N . GLU A 1 198 ? 4.172 14.899 -13.787 1.00 89.94 198 GLU A N 1
ATOM 1625 C CA . GLU A 1 198 ? 5.107 13.859 -14.190 1.00 89.94 198 GLU A CA 1
ATOM 1626 C C . GLU A 1 198 ? 4.693 13.177 -15.503 1.00 89.94 198 GLU A C 1
ATOM 1628 O O . GLU A 1 198 ? 5.467 12.384 -16.027 1.00 89.94 198 GLU A O 1
ATOM 1633 N N . GLY A 1 199 ? 3.529 13.492 -16.075 1.00 89.25 199 GLY A N 1
ATOM 1634 C CA . GLY A 1 199 ? 3.115 12.984 -17.383 1.00 89.25 199 GLY A CA 1
ATOM 1635 C C . GLY A 1 199 ? 2.647 11.530 -17.368 1.00 89.25 199 GLY A C 1
ATOM 1636 O O . GLY A 1 199 ? 2.835 10.824 -18.354 1.00 89.25 199 GLY A O 1
ATOM 1637 N N . TRP A 1 200 ? 2.068 11.071 -16.259 1.00 90.12 200 TRP A N 1
ATOM 1638 C CA . TRP A 1 200 ? 1.427 9.759 -16.182 1.00 90.12 200 TRP A CA 1
ATOM 1639 C C . TRP A 1 200 ? 0.150 9.71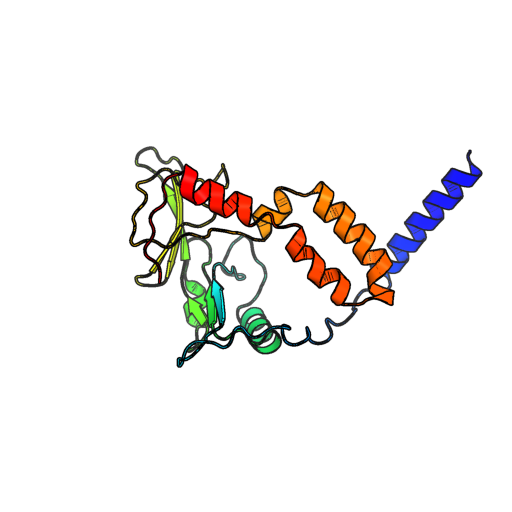2 -17.047 1.00 90.12 200 TRP A C 1
ATOM 1641 O O . TRP A 1 200 ? -0.570 10.709 -17.144 1.00 90.12 200 TRP A O 1
ATOM 1651 N N . ARG A 1 201 ? -0.100 8.571 -17.710 1.00 87.50 201 ARG A N 1
ATOM 1652 C CA . ARG A 1 201 ? -1.203 8.358 -18.677 1.00 87.50 201 ARG A CA 1
ATOM 1653 C C . ARG A 1 201 ? -1.836 6.962 -18.576 1.00 87.50 201 ARG A C 1
ATOM 1655 O O . ARG A 1 201 ? -2.240 6.373 -19.570 1.00 87.50 201 ARG A O 1
ATOM 1662 N N . ASN A 1 202 ? -1.860 6.405 -17.372 1.00 83.69 202 ASN A N 1
ATOM 1663 C CA . ASN A 1 202 ? -2.390 5.066 -17.110 1.00 83.69 202 ASN A CA 1
ATOM 1664 C C . ASN A 1 202 ? -3.857 4.955 -17.558 1.00 83.69 202 ASN A C 1
ATOM 1666 O O . ASN A 1 202 ? -4.631 5.902 -17.388 1.00 83.69 202 ASN A O 1
ATOM 1670 N N . LYS A 1 203 ? -4.239 3.805 -18.121 1.00 72.69 203 LYS A N 1
ATOM 1671 C CA . LYS A 1 203 ? -5.623 3.560 -18.543 1.00 72.69 203 LYS A CA 1
ATOM 1672 C C . LYS A 1 203 ? -6.558 3.544 -17.323 1.00 72.69 203 LYS A C 1
ATOM 1674 O O . LYS A 1 203 ? -6.199 2.943 -16.310 1.00 72.69 203 LYS A O 1
ATOM 1679 N N . PRO A 1 204 ? -7.743 4.177 -17.400 1.00 58.59 204 PRO A N 1
ATOM 1680 C CA . PRO A 1 204 ? -8.780 3.953 -16.401 1.00 58.59 204 PRO A CA 1
ATOM 1681 C C . PRO A 1 204 ? -9.203 2.477 -16.447 1.00 58.59 204 PRO A C 1
ATOM 1683 O O . PRO A 1 204 ? -9.365 1.926 -17.538 1.00 58.59 204 PRO A O 1
ATOM 1686 N N . VAL A 1 205 ? -9.313 1.859 -15.270 1.00 51.69 205 VAL A N 1
ATOM 1687 C CA . VAL A 1 205 ? -9.827 0.491 -15.075 1.00 51.69 205 VAL A CA 1
ATOM 1688 C C . VAL A 1 205 ? -11.341 0.535 -14.970 1.00 51.69 205 VAL A C 1
ATOM 1690 O O . VAL A 1 205 ? -11.833 1.460 -14.282 1.00 51.69 205 VAL A O 1
#